Protein AF-A0A6N8H8Z8-F1 (afdb_monomer)

Secondary structure (DSSP, 8-state):
--EEEEEEEEETTEEEEEEEE--SS-----STTSSHHHHHHHHHHHHH----GGGB-TT--TTPPEEEEEEEPPPTTS-GGGS-TTS-EEEEEEEEE-TTS-EEEEEEEEEEEES-SSS--TTTS-HHHHHHHHHHTT---PPSBTTB-HHHHHHHHHHHTGGG-EEEEEEEHHHHHHHHTTSTT--PPP--PPPTTS---TTSHHHHHHHHHHHHHHHHHTHHHHHHHHHHHHHHHHHHHHHHHHHHTTT-TTEEEEEEEEEE-TTS-EEEEEEEEETT-SS-EEGGGS-HHHHHHHHHHHHHHHHHHHHTTS-----

Organism: NCBI:txid1038845

Sequence (319 aa):
MQIYDITIKNFRGIKSLTNLKVGDINSFVGKNDSGKSSILKALDAFFNEKFNPNDIFQGKHESEKTEINIRFTPNPNTHPLALDNDQKVSLTKIFHYSTSARLLKEFYYTCYDINDETVNNCWGNKESEINSFMSILGLEFSKSGRGVTNLSKIEQIDNNTKNLGRALKTYPAEEYIKNIKKLDYFELPEFSLFDAEQDLNIGSTNFQNQFKPIANKSLDDNKRLTTKLERRVQSDLEKEFTIITQLMQKNVPDLELIKPSVNCNWNNLVKFDLSLKFNSDSYEIPISNKGTGFKRLLMVAYFEYLAQKKNKTIPNFWN

InterPro domains:
  IPR027417 P-loop containing nucleoside triphosphate hydrolase [G3DSA:3.40.50.300] (1-315)
  IPR027417 P-loop containing nucleoside triphosphate hydrolase [SSF52540] (1-307)
  IPR041685 Endonuclease GajA/Old nuclease/RecF-like, AAA domain [PF13175] (1-312)
  IPR051396 Bacterial Antiviral Defense Nuclease [PTHR43581] (1-301)

Nearest PDB structures (foldseek):
  5h66-assembly1_A  TM=4.054E-01  e=3.005E-04  Bacillus subtilis subsp. subtilis str. 168
  7qcd-assembly1_A  TM=3.473E-01  e=3.990E-02  Saccharomyces cerevisiae S288C
  6od1-assembly1_B  TM=5.717E-01  e=5.928E+00  Escherichia coli K-12

Foldseek 3Di:
DAWQFKWWDQFQLDNTDPGHGDDPDDDDDDDPPPCPVSVLVLVCCVQVVDDDPNGGRPPDDPPDWTKMKIWADDDPPDDQLCAAPVRTWIKMWTWDADPVRDIDIFIKTKHFWQLDPQDTPLLQDDQVSLVVLCVVLVHDDDRPDPPDDSVNSVVVSCVSRVVRGTDIDMDGCPSNLVRSVVPVPDDDDHDDDDDPPPPPPCPDPVNVVVCLVVVVVVCVVVVVVVVVVQVVVQVVVQVLQVQLQVLLCVVVVQWDGKHKDWDDPVSPDIDIWIWTDGPVDPDIHTPVPDDPVSVVSSVVSVVVSVVVVVVVPDPDDDD

pLDDT: mean 78.09, std 17.7, range [35.91, 98.38]

Solvent-accessible surface area (backbone atoms only — not comparable to full-atom values): 18634 Å² total; per-residue (Å²): 87,53,65,44,27,39,29,40,28,22,38,34,85,35,64,71,44,76,66,46,72,49,67,100,75,79,85,86,82,78,65,87,90,72,36,64,69,46,55,58,47,50,51,40,26,68,70,70,64,57,75,58,82,78,45,46,23,83,88,54,55,90,92,57,66,27,36,42,35,42,29,26,52,60,61,93,85,59,57,63,61,62,11,26,89,85,63,25,39,34,40,35,39,36,47,48,66,46,98,83,73,43,84,44,78,47,54,30,31,35,19,33,25,49,53,49,93,83,52,52,60,71,45,48,48,56,72,72,56,53,51,50,39,34,55,75,72,70,48,90,80,76,78,73,48,102,90,46,45,70,66,63,50,51,53,50,51,53,68,76,39,59,91,58,41,69,38,84,44,76,44,63,26,74,48,23,56,59,53,53,41,70,45,95,75,54,48,83,67,88,77,84,88,80,61,90,83,50,69,82,49,70,86,34,71,71,56,41,58,74,52,43,63,60,56,50,49,56,48,58,78,37,44,73,58,53,53,53,50,52,55,48,54,42,54,54,48,43,58,54,31,51,56,35,34,61,54,37,28,79,83,39,73,60,53,67,44,50,46,68,44,70,48,75,43,87,90,75,59,80,45,70,50,52,32,38,32,36,77,92,52,99,59,73,44,53,52,87,81,50,59,70,69,61,59,49,49,52,49,51,24,47,50,52,50,52,53,54,56,54,59,74,70,56,76,94,77,84,134

Structure (mmCIF, N/CA/C/O backbone):
data_AF-A0A6N8H8Z8-F1
#
_entry.id   AF-A0A6N8H8Z8-F1
#
loop_
_atom_site.group_PDB
_atom_site.id
_atom_site.type_symbol
_atom_site.label_atom_id
_atom_site.label_alt_id
_atom_site.label_comp_id
_atom_site.label_asym_id
_atom_site.label_entity_id
_atom_site.label_seq_id
_atom_site.pdbx_PDB_ins_code
_atom_site.Cartn_x
_atom_site.Cartn_y
_atom_site.Cartn_z
_atom_site.occupancy
_atom_site.B_iso_or_equiv
_atom_site.auth_seq_id
_atom_site.auth_comp_id
_atom_site.auth_asym_id
_atom_site.auth_atom_id
_atom_site.pdbx_PDB_model_num
ATOM 1 N N . MET A 1 1 ? -4.406 -10.964 -0.781 1.00 78.81 1 MET A N 1
ATOM 2 C CA . MET A 1 1 ? -5.797 -10.587 -0.406 1.00 78.81 1 MET A CA 1
ATOM 3 C C . MET A 1 1 ? -6.552 -10.030 -1.607 1.00 78.81 1 MET A C 1
ATOM 5 O O . MET A 1 1 ? -5.911 -9.507 -2.509 1.00 78.81 1 MET A O 1
ATOM 9 N N . GLN A 1 2 ? -7.887 -10.113 -1.610 1.00 87.94 2 GLN A N 1
ATOM 10 C CA . GLN A 1 2 ? -8.741 -9.505 -2.642 1.00 87.94 2 GLN A CA 1
ATOM 11 C C . GLN A 1 2 ? -9.120 -8.067 -2.265 1.00 87.94 2 GLN A C 1
ATOM 13 O O . GLN A 1 2 ? -9.416 -7.788 -1.098 1.00 87.94 2 GLN A O 1
ATOM 18 N N . ILE A 1 3 ? -9.123 -7.163 -3.247 1.00 92.69 3 ILE A N 1
ATOM 19 C CA . ILE A 1 3 ? -9.655 -5.806 -3.077 1.00 92.69 3 ILE A CA 1
ATOM 20 C C . ILE A 1 3 ? -11.179 -5.906 -2.959 1.00 92.69 3 ILE A C 1
ATOM 22 O O . ILE A 1 3 ? -11.818 -6.603 -3.738 1.00 92.69 3 ILE A O 1
ATOM 26 N N . TYR A 1 4 ? -11.749 -5.216 -1.979 1.00 94.56 4 TYR A N 1
ATOM 27 C CA . TYR A 1 4 ? -13.185 -5.141 -1.737 1.00 94.56 4 TYR A CA 1
ATOM 28 C C . TYR A 1 4 ? -13.789 -3.881 -2.366 1.00 94.56 4 TYR A C 1
ATOM 30 O O . TYR A 1 4 ? -14.769 -3.956 -3.109 1.00 94.56 4 TYR A O 1
ATOM 38 N N . ASP A 1 5 ? -13.197 -2.717 -2.091 1.00 97.06 5 ASP A N 1
ATOM 39 C CA . ASP A 1 5 ? -13.531 -1.468 -2.770 1.00 97.06 5 ASP A CA 1
ATOM 40 C C . ASP A 1 5 ? -12.390 -0.450 -2.753 1.00 97.06 5 ASP A C 1
ATOM 42 O O . ASP A 1 5 ? -11.392 -0.594 -2.042 1.00 97.06 5 ASP A O 1
ATOM 46 N N . ILE A 1 6 ? -12.548 0.558 -3.610 1.00 97.56 6 ILE A N 1
ATOM 47 C CA . ILE A 1 6 ? -11.580 1.621 -3.853 1.00 97.56 6 ILE A CA 1
ATOM 48 C C . ILE A 1 6 ? -12.266 2.973 -3.633 1.00 97.56 6 ILE A C 1
ATOM 50 O O . ILE A 1 6 ? -13.337 3.239 -4.182 1.00 97.56 6 ILE A O 1
ATOM 54 N N . THR A 1 7 ? -11.613 3.850 -2.877 1.00 98.25 7 THR A N 1
ATOM 55 C CA . THR A 1 7 ? -12.004 5.249 -2.686 1.00 98.25 7 THR A CA 1
ATOM 56 C C . THR A 1 7 ? -10.852 6.156 -3.110 1.00 98.25 7 THR A C 1
ATOM 58 O O . THR A 1 7 ? -9.711 5.966 -2.697 1.00 98.25 7 THR A O 1
ATOM 61 N N . ILE A 1 8 ? -11.139 7.152 -3.947 1.00 97.88 8 ILE A N 1
ATOM 62 C CA . ILE A 1 8 ? -10.152 8.084 -4.503 1.00 97.88 8 ILE A CA 1
ATOM 63 C C . ILE A 1 8 ? -10.647 9.508 -4.275 1.00 97.88 8 ILE A C 1
ATOM 65 O O . ILE A 1 8 ? -11.783 9.834 -4.619 1.00 97.88 8 ILE A O 1
ATOM 69 N N . LYS A 1 9 ? -9.782 10.376 -3.754 1.00 97.12 9 LYS A N 1
ATOM 70 C CA . LYS A 1 9 ? -10.034 11.813 -3.643 1.00 97.12 9 LYS A CA 1
ATOM 71 C C . LYS A 1 9 ? -8.906 12.606 -4.284 1.00 97.12 9 LYS A C 1
ATOM 73 O O . LYS A 1 9 ? -7.731 12.324 -4.055 1.00 97.12 9 LYS A O 1
ATOM 78 N N . ASN A 1 10 ? -9.288 13.630 -5.039 1.00 95.88 10 ASN A N 1
ATOM 79 C CA . ASN A 1 10 ? -8.399 14.619 -5.643 1.00 95.88 10 ASN A CA 1
ATOM 80 C C . ASN A 1 10 ? -7.266 14.040 -6.514 1.00 95.88 10 ASN A C 1
ATOM 82 O O . ASN A 1 10 ? -6.148 14.551 -6.489 1.00 95.88 10 ASN A O 1
ATOM 86 N N . PHE A 1 11 ? -7.552 13.016 -7.323 1.00 94.62 11 PHE A N 1
ATOM 87 C CA . PHE A 1 11 ? -6.572 12.365 -8.200 1.00 94.62 11 PHE A CA 1
ATOM 88 C C . PHE A 1 11 ? -6.922 12.553 -9.682 1.00 94.62 11 PHE A C 1
ATOM 90 O O . PHE A 1 11 ? -7.942 12.047 -10.159 1.00 94.62 11 PHE A O 1
ATOM 97 N N . ARG A 1 12 ? -6.055 13.223 -10.450 1.00 90.75 12 ARG A N 1
ATOM 98 C CA . ARG A 1 12 ? -6.275 13.577 -11.867 1.00 90.75 12 ARG A CA 1
ATOM 99 C C . ARG A 1 12 ? -7.671 14.172 -12.051 1.00 90.75 12 ARG A C 1
ATOM 101 O O . ARG A 1 12 ? -8.023 15.072 -11.316 1.00 90.75 12 ARG A O 1
ATOM 108 N N . GLY A 1 13 ? -8.489 13.675 -12.980 1.00 87.75 13 GLY A N 1
ATOM 109 C CA . GLY A 1 13 ? -9.874 14.128 -13.173 1.00 87.75 13 GLY A CA 1
ATOM 110 C C . GLY A 1 13 ? -10.883 13.675 -12.103 1.00 87.75 13 GLY A C 1
ATOM 111 O O . GLY A 1 13 ? -12.061 13.997 -12.222 1.00 87.75 13 GLY A O 1
ATOM 112 N N . ILE A 1 14 ? -10.472 12.914 -11.083 1.00 90.50 14 ILE A N 1
ATOM 113 C CA . ILE A 1 14 ? -11.357 12.399 -10.029 1.00 90.50 14 ILE A CA 1
ATOM 114 C C . ILE A 1 14 ? -11.298 13.335 -8.819 1.00 90.50 14 ILE A C 1
ATOM 116 O O . ILE A 1 14 ? -10.351 13.288 -8.034 1.00 90.50 14 ILE A O 1
ATOM 120 N N . LYS A 1 15 ? -12.349 14.142 -8.621 1.00 91.81 15 LYS A N 1
ATOM 121 C CA . LYS A 1 15 ? -12.532 14.899 -7.370 1.00 91.81 15 LYS A CA 1
ATOM 122 C C . LYS A 1 15 ? -12.839 13.961 -6.201 1.00 91.81 15 LYS A C 1
ATOM 124 O O . LYS A 1 15 ? -12.172 14.008 -5.174 1.00 91.81 15 LYS A O 1
ATOM 129 N N . SER A 1 16 ? -13.842 13.104 -6.368 1.00 94.44 16 SER A N 1
ATOM 130 C CA . SER A 1 16 ? -14.248 12.116 -5.371 1.00 94.44 16 SER A CA 1
ATOM 131 C C . SER A 1 16 ? -14.857 10.902 -6.063 1.00 94.44 16 SER A C 1
ATOM 133 O O . SER A 1 16 ? -15.726 11.041 -6.923 1.00 94.44 16 SER A O 1
ATOM 135 N N . LEU A 1 17 ? -14.390 9.723 -5.677 1.00 95.19 17 LEU A N 1
ATOM 136 C CA . LEU A 1 17 ? -14.941 8.420 -6.009 1.00 95.19 17 LEU A CA 1
ATOM 137 C C . LEU A 1 17 ? -14.987 7.633 -4.705 1.00 95.19 17 LEU A C 1
ATOM 139 O O . LEU A 1 17 ? -13.951 7.454 -4.070 1.00 95.19 17 LEU A O 1
ATOM 143 N N . THR A 1 18 ? -16.161 7.167 -4.303 1.00 95.88 18 THR A N 1
ATOM 144 C CA . THR A 1 18 ? -16.357 6.508 -3.010 1.00 95.88 18 THR A CA 1
ATOM 145 C C . THR A 1 18 ? -16.814 5.069 -3.198 1.00 95.88 18 THR A C 1
ATOM 147 O O . THR A 1 18 ? -17.749 4.800 -3.949 1.00 95.88 18 THR A O 1
ATOM 150 N N . ASN A 1 19 ? -16.165 4.149 -2.483 1.00 94.75 19 ASN A N 1
ATOM 151 C CA . ASN A 1 19 ? -16.549 2.741 -2.357 1.00 94.75 19 ASN A CA 1
ATOM 152 C C . ASN A 1 19 ? -16.829 2.038 -3.698 1.00 94.75 19 ASN A C 1
ATOM 154 O O . ASN A 1 19 ? -17.782 1.260 -3.808 1.00 94.75 19 ASN A O 1
ATOM 158 N N . LEU A 1 20 ? -15.998 2.288 -4.716 1.00 96.06 20 LEU A N 1
ATOM 159 C CA . LEU A 1 20 ? -16.074 1.579 -5.990 1.00 96.06 20 LEU A CA 1
ATOM 160 C C . LEU A 1 20 ? -15.789 0.095 -5.746 1.00 96.06 20 LEU A C 1
ATOM 162 O O . LEU A 1 20 ? -14.642 -0.289 -5.515 1.00 96.06 20 LEU A O 1
ATOM 166 N N . LYS A 1 21 ? -16.840 -0.725 -5.792 1.00 94.31 21 LYS A N 1
ATOM 167 C CA . LYS A 1 21 ? -16.741 -2.178 -5.648 1.00 94.31 21 LYS A CA 1
ATOM 168 C C . LYS A 1 21 ? -15.977 -2.774 -6.816 1.00 94.31 21 LYS A C 1
ATOM 170 O O . LYS A 1 21 ? -16.181 -2.376 -7.962 1.00 94.31 21 LYS A O 1
ATOM 175 N N . VAL A 1 22 ? -15.144 -3.759 -6.508 1.00 87.75 22 VAL A N 1
ATOM 176 C CA . VAL A 1 22 ? -14.421 -4.543 -7.505 1.00 87.75 22 VAL A CA 1
ATOM 177 C C . VAL A 1 22 ? -14.596 -6.032 -7.223 1.00 87.75 22 VAL A C 1
ATOM 179 O O . VAL A 1 22 ? -14.657 -6.446 -6.069 1.00 87.75 22 VAL A O 1
ATOM 182 N N . GLY A 1 23 ? -14.735 -6.821 -8.285 1.00 83.44 23 GLY A N 1
ATOM 183 C CA . GLY A 1 23 ? -14.754 -8.284 -8.238 1.00 83.44 23 GLY A CA 1
ATOM 184 C C . GLY A 1 23 ? -13.456 -8.887 -8.773 1.00 83.44 23 GLY A C 1
ATOM 185 O O . GLY A 1 23 ? -12.465 -8.180 -8.958 1.00 83.44 23 GLY A O 1
ATOM 186 N N . ASP A 1 24 ? -13.478 -10.183 -9.082 1.00 79.75 24 ASP A N 1
ATOM 187 C CA . ASP A 1 24 ? -12.322 -10.885 -9.661 1.00 79.75 24 ASP A CA 1
ATOM 188 C C . ASP A 1 24 ? -11.979 -10.382 -11.074 1.00 79.75 24 ASP A C 1
ATOM 190 O O . ASP A 1 24 ? -10.814 -10.323 -11.463 1.00 79.75 24 ASP A O 1
ATOM 194 N N . ILE A 1 25 ? -13.000 -9.978 -11.837 1.00 83.56 25 ILE A N 1
ATOM 195 C CA . ILE A 1 25 ? -12.869 -9.395 -13.174 1.00 83.56 25 ILE A CA 1
ATOM 196 C C . ILE A 1 25 ? -13.699 -8.116 -13.218 1.00 83.56 25 ILE A C 1
ATOM 198 O O . ILE A 1 25 ? -14.895 -8.129 -12.930 1.00 83.56 25 ILE A O 1
ATOM 202 N N . ASN A 1 26 ? -13.067 -7.008 -13.603 1.00 81.69 26 ASN A N 1
ATOM 203 C CA . ASN A 1 26 ? -13.702 -5.695 -13.672 1.00 81.69 26 ASN A CA 1
ATOM 204 C C . ASN A 1 26 ? -13.516 -5.106 -15.067 1.00 81.69 26 ASN A C 1
ATOM 206 O O . ASN A 1 26 ? -12.399 -5.075 -15.581 1.00 81.69 26 ASN A O 1
ATOM 210 N N . SER A 1 27 ? -14.598 -4.602 -15.659 1.00 83.25 27 SER A N 1
ATOM 211 C CA . SER A 1 27 ? -14.549 -3.841 -16.908 1.00 83.25 27 SER A CA 1
ATOM 212 C C . SER A 1 27 ? -15.059 -2.429 -16.659 1.00 83.25 27 SER A C 1
ATOM 214 O O . SER A 1 27 ? -16.209 -2.232 -16.267 1.00 83.25 27 SER A O 1
ATOM 216 N N . PHE A 1 28 ? -14.194 -1.437 -16.865 1.00 81.81 28 PHE A N 1
ATOM 217 C CA . PHE A 1 28 ? -14.540 -0.027 -16.723 1.00 81.81 28 PHE A CA 1
ATOM 218 C C . PHE A 1 28 ? -14.887 0.545 -18.099 1.00 81.81 28 PHE A C 1
ATOM 220 O O . PHE A 1 28 ? -14.004 0.740 -18.933 1.00 81.81 28 PHE A O 1
ATOM 227 N N . VAL A 1 29 ? -16.168 0.837 -18.336 1.00 81.75 29 VAL A N 1
ATOM 228 C CA . VAL A 1 29 ? -16.680 1.355 -19.618 1.00 81.75 29 VAL A CA 1
ATOM 229 C C . VAL A 1 29 ? -17.270 2.751 -19.424 1.00 81.75 29 VAL A C 1
ATOM 231 O O . VAL A 1 29 ? -17.872 3.051 -18.398 1.00 81.75 29 VAL A O 1
ATOM 234 N N . GLY A 1 30 ? -17.080 3.636 -20.403 1.00 80.06 30 GLY A N 1
ATOM 235 C CA . GLY A 1 30 ? -17.555 5.019 -20.343 1.00 80.06 30 GLY A CA 1
ATOM 236 C C . GLY A 1 30 ? -16.907 5.904 -21.403 1.00 80.06 30 GLY A C 1
ATOM 237 O O . GLY A 1 30 ? -15.941 5.497 -22.052 1.00 80.06 30 GLY A O 1
ATOM 238 N N . LYS A 1 31 ? -17.414 7.131 -21.564 1.00 74.56 31 LYS A N 1
ATOM 239 C CA . LYS A 1 31 ? -16.899 8.120 -22.532 1.00 74.56 31 LYS A CA 1
ATOM 240 C C . LYS A 1 31 ? -15.427 8.467 -22.282 1.00 74.56 31 LYS A C 1
ATOM 242 O O . LYS A 1 31 ? -14.927 8.280 -21.173 1.00 74.56 31 LYS A O 1
ATOM 247 N N . ASN A 1 32 ? -14.722 8.967 -23.295 1.00 70.56 32 ASN A N 1
ATOM 248 C CA . ASN A 1 32 ? -13.364 9.492 -23.108 1.00 70.56 32 ASN A CA 1
ATOM 249 C C . ASN A 1 32 ? -13.341 10.567 -22.010 1.00 70.56 32 ASN A C 1
ATOM 251 O O . ASN A 1 32 ? -14.357 11.211 -21.750 1.00 70.56 32 ASN A O 1
ATOM 255 N N . ASP A 1 33 ? -12.214 10.652 -21.302 1.00 64.06 33 ASP A N 1
ATOM 256 C CA . ASP A 1 33 ? -11.984 11.573 -20.177 1.00 64.06 33 ASP A CA 1
ATOM 257 C C . ASP A 1 33 ? -12.906 11.414 -18.959 1.00 64.06 33 ASP A C 1
ATOM 259 O O . ASP A 1 33 ? -12.797 12.156 -17.988 1.00 64.06 33 ASP A O 1
ATOM 263 N N . SER A 1 34 ? -13.733 10.366 -18.913 1.00 71.88 34 SER A N 1
ATOM 264 C CA . SER A 1 34 ? -14.596 10.068 -17.761 1.00 71.88 34 SER A CA 1
ATOM 265 C C . SER A 1 34 ? -13.853 9.520 -16.528 1.00 71.88 34 SER A C 1
ATOM 267 O O . SER A 1 34 ? -14.487 8.995 -15.618 1.00 71.88 34 SER A O 1
ATOM 269 N N . GLY A 1 35 ? -12.515 9.550 -16.510 1.00 72.94 35 GLY A N 1
ATOM 270 C CA . GLY A 1 35 ? -11.699 9.115 -15.368 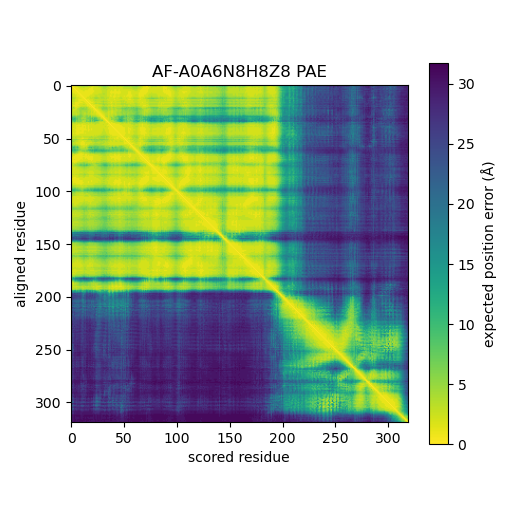1.00 72.94 35 GLY A CA 1
ATOM 271 C C . GLY A 1 35 ? -11.356 7.619 -15.293 1.00 72.94 35 GLY A C 1
ATOM 272 O O . GLY A 1 35 ? -10.699 7.212 -14.341 1.00 72.94 35 GLY A O 1
ATOM 273 N N . LYS A 1 36 ? -11.715 6.796 -16.290 1.00 84.38 36 LYS A N 1
ATOM 274 C CA . LYS A 1 36 ? -11.435 5.337 -16.295 1.00 84.38 36 LYS A CA 1
ATOM 275 C C . LYS A 1 36 ? -9.951 5.018 -16.090 1.00 84.38 36 LYS A C 1
ATOM 277 O O . LYS A 1 36 ? -9.584 4.297 -15.169 1.00 84.38 36 LYS A O 1
ATOM 282 N N . SER A 1 37 ? -9.086 5.622 -16.905 1.00 83.94 37 SER A N 1
ATOM 283 C CA . SER A 1 37 ? -7.633 5.451 -16.795 1.00 83.94 37 SER A CA 1
ATOM 284 C C . SER A 1 37 ? -7.083 6.045 -15.496 1.00 83.94 37 SER A C 1
ATOM 286 O O . SER A 1 37 ? -6.080 5.562 -14.979 1.00 83.94 37 SER A O 1
ATOM 288 N N . SER A 1 38 ? -7.746 7.061 -14.934 1.00 90.06 38 SER A N 1
ATOM 289 C CA . SER A 1 38 ? -7.368 7.655 -13.647 1.00 90.06 38 SER A CA 1
ATOM 290 C C . SER A 1 38 ? -7.545 6.673 -12.490 1.00 90.06 38 SER A C 1
ATOM 292 O O . SER A 1 38 ? -6.702 6.666 -11.603 1.00 90.06 38 SER A O 1
ATOM 294 N N . ILE A 1 39 ? -8.562 5.800 -12.523 1.00 92.62 39 ILE A N 1
ATOM 295 C CA . ILE A 1 39 ? -8.731 4.727 -11.526 1.00 92.62 39 ILE A CA 1
ATOM 296 C C . ILE A 1 39 ? -7.525 3.778 -11.567 1.00 92.62 39 ILE A C 1
ATOM 298 O O . ILE A 1 39 ? -6.901 3.522 -10.540 1.00 92.62 39 ILE A O 1
ATOM 302 N N . LEU A 1 40 ? -7.141 3.309 -12.759 1.00 90.31 40 LEU A N 1
ATOM 303 C CA . LEU A 1 40 ? -5.997 2.401 -12.925 1.00 90.31 40 LEU A CA 1
ATOM 304 C C . LEU A 1 40 ? -4.670 3.049 -12.500 1.00 90.31 40 LEU A C 1
ATOM 306 O O . LEU A 1 40 ? -3.823 2.399 -11.893 1.00 90.31 40 LEU A O 1
ATOM 310 N N . LYS A 1 41 ? -4.491 4.342 -12.786 1.00 91.19 41 LYS A N 1
ATOM 311 C CA . LYS A 1 41 ? -3.292 5.099 -12.394 1.00 91.19 41 LYS A CA 1
ATOM 312 C C . LYS A 1 41 ? -3.262 5.399 -10.893 1.00 91.19 41 LYS A C 1
ATOM 314 O O . LYS A 1 41 ? -2.180 5.426 -10.321 1.00 91.19 41 LYS A O 1
ATOM 319 N N . ALA A 1 42 ? -4.414 5.557 -10.242 1.00 95.44 42 ALA A N 1
ATOM 320 C CA . ALA A 1 42 ? -4.488 5.651 -8.786 1.00 95.44 42 ALA A CA 1
ATOM 321 C C . ALA A 1 42 ? -4.065 4.333 -8.119 1.00 95.44 42 ALA A C 1
ATOM 323 O O . ALA A 1 42 ? -3.314 4.348 -7.149 1.00 95.44 42 ALA A O 1
ATOM 324 N N . LEU A 1 43 ? -4.470 3.186 -8.673 1.00 94.12 43 LEU A N 1
ATOM 325 C CA . LEU A 1 43 ? -3.985 1.884 -8.202 1.00 94.12 43 LEU A CA 1
ATOM 326 C C . LEU A 1 43 ? -2.465 1.744 -8.391 1.00 94.12 43 LEU A C 1
ATOM 328 O O . LEU A 1 43 ? -1.778 1.327 -7.461 1.00 94.12 43 LEU A O 1
ATOM 332 N N . ASP A 1 44 ? -1.920 2.173 -9.535 1.00 93.00 44 ASP A N 1
ATOM 333 C CA . ASP A 1 44 ? -0.465 2.188 -9.776 1.00 93.00 44 ASP A CA 1
ATOM 334 C C . ASP A 1 44 ? 0.277 3.084 -8.769 1.00 93.00 44 ASP A C 1
ATOM 336 O O . ASP A 1 44 ? 1.306 2.693 -8.217 1.00 93.00 44 ASP A O 1
ATOM 340 N N . ALA A 1 45 ? -0.279 4.257 -8.451 1.00 95.19 45 ALA A N 1
ATOM 341 C CA . ALA A 1 45 ? 0.257 5.136 -7.416 1.00 95.19 45 ALA A CA 1
ATOM 342 C C . ALA A 1 45 ? 0.213 4.487 -6.025 1.00 95.19 45 ALA A C 1
ATOM 344 O O . ALA A 1 45 ? 1.175 4.592 -5.263 1.00 95.19 45 ALA A O 1
ATOM 345 N N . PHE A 1 46 ? -0.871 3.785 -5.688 1.00 96.50 46 PHE A N 1
ATOM 346 C CA . PHE A 1 46 ? -1.014 3.123 -4.395 1.00 96.50 46 PHE A CA 1
ATOM 347 C C . PHE A 1 46 ? -0.025 1.960 -4.227 1.00 96.50 46 PHE A C 1
ATOM 349 O O . PHE A 1 46 ? 0.712 1.919 -3.239 1.00 96.50 46 PHE A O 1
ATOM 356 N N . PHE A 1 47 ? 0.020 1.025 -5.180 1.00 93.44 47 PHE A N 1
ATOM 357 C CA . PHE A 1 47 ? 0.812 -0.203 -5.057 1.00 93.44 47 PHE A CA 1
ATOM 358 C C . PHE A 1 47 ? 2.288 -0.013 -5.422 1.00 93.44 47 PHE A C 1
ATOM 360 O O . PHE A 1 47 ? 3.154 -0.481 -4.688 1.00 93.44 47 PHE A O 1
ATOM 367 N N . ASN A 1 48 ? 2.579 0.716 -6.504 1.00 90.94 48 ASN A N 1
ATOM 368 C CA . ASN A 1 48 ? 3.933 0.860 -7.054 1.00 90.94 48 ASN A CA 1
ATOM 369 C C . ASN A 1 48 ? 4.588 2.207 -6.725 1.00 90.94 48 ASN A C 1
ATOM 371 O O . ASN A 1 48 ? 5.702 2.484 -7.166 1.00 90.94 48 ASN A O 1
ATOM 375 N N . GLU A 1 49 ? 3.891 3.069 -5.981 1.00 91.19 49 GLU A N 1
ATOM 376 C CA . GLU A 1 49 ? 4.353 4.402 -5.583 1.00 91.19 49 GLU A CA 1
ATOM 377 C C . GLU A 1 49 ? 4.745 5.332 -6.741 1.00 91.19 49 GLU A C 1
ATOM 379 O O . GLU A 1 49 ? 5.535 6.269 -6.563 1.00 91.19 49 GLU A O 1
ATOM 384 N N . LYS A 1 50 ? 4.176 5.082 -7.924 1.00 89.75 50 LYS A N 1
ATOM 385 C CA . LYS A 1 50 ? 4.330 5.911 -9.119 1.00 89.75 50 LYS A CA 1
ATOM 386 C C . LYS A 1 50 ? 3.336 7.065 -9.065 1.00 89.75 50 LYS A C 1
ATOM 388 O O . LYS A 1 50 ? 2.180 6.910 -9.441 1.00 89.75 50 LYS A O 1
ATOM 393 N N . PHE A 1 51 ? 3.796 8.211 -8.577 1.00 92.44 51 PHE A N 1
ATOM 394 C CA . PHE A 1 51 ? 2.988 9.419 -8.441 1.00 92.44 51 PHE A CA 1
ATOM 395 C C . PHE A 1 51 ? 3.772 10.645 -8.910 1.00 92.44 51 PHE A C 1
ATOM 397 O O . PHE A 1 51 ? 4.917 10.851 -8.503 1.00 92.44 51 PHE A O 1
ATOM 404 N N . ASN A 1 52 ? 3.133 11.468 -9.735 1.00 89.25 52 ASN A N 1
ATOM 405 C CA . ASN A 1 52 ? 3.695 12.663 -10.352 1.00 89.25 52 ASN A CA 1
ATOM 406 C C . ASN A 1 52 ? 2.858 13.908 -10.006 1.00 89.25 52 ASN A C 1
ATOM 408 O O . ASN A 1 52 ? 1.681 13.785 -9.674 1.00 89.25 52 ASN A O 1
ATOM 412 N N . PRO A 1 53 ? 3.391 15.134 -10.175 1.00 85.00 53 PRO A N 1
ATOM 413 C CA . PRO A 1 53 ? 2.635 16.357 -9.883 1.00 85.00 53 PRO A CA 1
ATOM 414 C C . PRO A 1 53 ? 1.334 16.472 -10.689 1.00 85.00 53 PRO A C 1
ATOM 416 O O . PRO A 1 53 ? 0.324 16.953 -10.184 1.00 85.00 53 PRO A O 1
ATOM 419 N N . ASN A 1 54 ? 1.336 15.954 -11.920 1.00 86.25 54 ASN A N 1
ATOM 420 C CA . ASN A 1 54 ? 0.171 15.935 -12.808 1.00 86.25 54 ASN A CA 1
ATOM 421 C C . ASN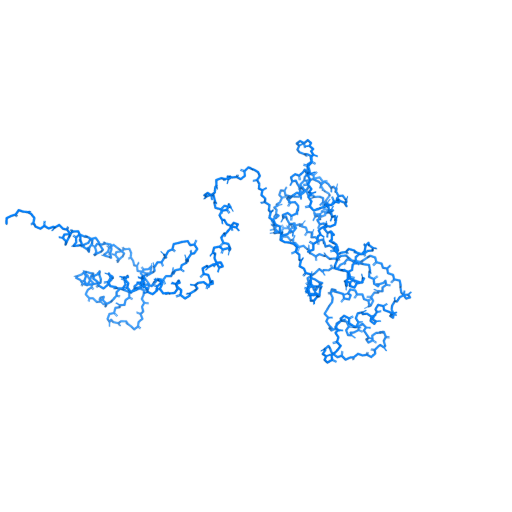 A 1 54 ? -0.933 14.962 -12.355 1.00 86.25 54 ASN A C 1
ATOM 423 O O . ASN A 1 54 ? -2.020 14.965 -12.930 1.00 86.25 54 ASN A O 1
ATOM 427 N N . ASP A 1 55 ? -0.667 14.124 -11.349 1.00 90.44 55 ASP A N 1
ATOM 428 C CA . ASP A 1 55 ? -1.661 13.222 -10.765 1.00 90.44 55 ASP A CA 1
ATOM 429 C C . ASP A 1 55 ? -2.554 13.917 -9.731 1.00 90.44 55 ASP A C 1
ATOM 431 O O . ASP A 1 55 ? -3.548 13.343 -9.295 1.00 90.44 55 ASP A O 1
ATOM 435 N N . ILE A 1 56 ? -2.248 15.162 -9.365 1.00 89.75 56 ILE A N 1
ATOM 436 C CA . ILE A 1 56 ? -3.057 15.964 -8.449 1.00 89.75 56 ILE A CA 1
ATOM 437 C C . ILE A 1 56 ? -4.252 16.561 -9.200 1.00 89.75 56 ILE A C 1
ATOM 439 O O . ILE A 1 56 ? -4.100 17.164 -10.265 1.00 89.75 56 ILE A O 1
ATOM 443 N N . PHE A 1 57 ? -5.453 16.433 -8.629 1.00 90.50 57 PHE A N 1
ATOM 444 C CA . PHE A 1 57 ? -6.630 17.131 -9.143 1.00 90.50 57 PHE A CA 1
ATOM 445 C C . PHE A 1 57 ? -6.466 18.642 -8.979 1.00 90.50 57 PHE A C 1
ATOM 447 O O . PHE A 1 57 ? -6.374 19.157 -7.867 1.00 90.50 57 PHE A O 1
ATOM 454 N N . GLN A 1 58 ? -6.473 19.353 -10.104 1.00 85.81 58 GLN A N 1
ATOM 455 C CA . GLN A 1 58 ? -6.235 20.799 -10.149 1.00 85.81 58 GLN A CA 1
ATOM 456 C C . GLN A 1 58 ? -7.336 21.616 -9.456 1.00 85.81 58 GLN A C 1
ATOM 458 O O . GLN A 1 58 ? -7.089 22.733 -9.022 1.00 85.81 58 GLN A O 1
ATOM 463 N N . GLY A 1 59 ? -8.550 21.067 -9.335 1.00 83.94 59 GLY A N 1
ATOM 464 C CA . GLY A 1 59 ? -9.682 21.737 -8.690 1.00 83.94 59 GLY A CA 1
ATOM 465 C C . GLY A 1 59 ? -9.773 21.536 -7.175 1.00 83.94 59 GLY A C 1
ATOM 466 O O . GLY A 1 59 ? -10.830 21.819 -6.611 1.00 83.94 59 GLY A O 1
ATOM 467 N N . LYS A 1 60 ? -8.737 20.986 -6.527 1.00 86.88 60 LYS A N 1
ATOM 468 C CA . LYS A 1 60 ? -8.717 20.781 -5.071 1.00 86.88 60 LYS A CA 1
ATOM 469 C C . LYS A 1 60 ? -8.444 22.093 -4.329 1.00 86.88 60 LYS A C 1
ATOM 471 O O . LYS A 1 60 ? -7.698 22.940 -4.819 1.00 86.88 60 LYS A O 1
ATOM 476 N N . HIS A 1 61 ? -8.974 22.236 -3.119 1.00 83.25 61 HIS A N 1
ATOM 477 C CA . HIS A 1 61 ? -8.590 23.343 -2.236 1.00 83.25 61 HIS A CA 1
ATOM 478 C C . HIS A 1 61 ? -7.163 23.144 -1.683 1.00 83.25 61 HIS A C 1
ATOM 480 O O . HIS A 1 61 ? -6.650 22.023 -1.636 1.00 83.25 61 HIS A O 1
ATOM 486 N N . GLU A 1 62 ? -6.493 24.220 -1.250 1.00 78.19 62 GLU A N 1
ATOM 487 C CA . GLU A 1 62 ? -5.107 24.142 -0.743 1.00 78.19 62 GLU A CA 1
ATOM 488 C C . GLU A 1 62 ? -4.957 23.181 0.445 1.00 78.19 62 GLU A C 1
ATOM 490 O O . GLU A 1 62 ? -3.967 22.455 0.526 1.00 78.19 62 GLU A O 1
ATOM 495 N N . SER A 1 63 ? -5.965 23.123 1.320 1.00 82.38 63 SER A N 1
ATOM 496 C CA . SER A 1 63 ? -6.004 22.228 2.481 1.00 82.38 63 SER A CA 1
ATOM 497 C C . SER A 1 63 ? -6.304 20.767 2.132 1.00 82.38 63 SER A C 1
ATOM 499 O O . SER A 1 63 ? -6.061 19.880 2.950 1.00 82.38 63 SER A O 1
ATOM 501 N N . GLU A 1 64 ? -6.832 20.490 0.939 1.00 86.62 64 GLU A N 1
ATOM 502 C CA . GLU A 1 64 ? -7.208 19.141 0.534 1.00 86.62 64 GLU A CA 1
ATOM 503 C C . GLU A 1 64 ? -5.995 18.363 0.018 1.00 86.62 64 GLU A C 1
ATOM 505 O O . GLU A 1 64 ? -5.190 18.856 -0.781 1.00 86.62 64 GLU A O 1
ATOM 510 N N . LYS A 1 65 ? -5.873 17.103 0.437 1.00 90.69 65 LYS A N 1
ATOM 511 C CA . LYS A 1 65 ? -4.817 16.196 -0.023 1.00 90.69 65 LYS A CA 1
ATOM 512 C C . LYS A 1 65 ? -5.340 15.241 -1.104 1.00 90.69 65 LYS A C 1
ATOM 514 O O . LYS A 1 65 ? -6.549 15.093 -1.294 1.00 90.69 65 LYS A O 1
ATOM 519 N N . THR A 1 66 ? -4.411 14.625 -1.839 1.00 96.12 66 THR A N 1
ATOM 520 C CA . THR A 1 66 ? -4.724 13.526 -2.767 1.00 96.12 66 THR A CA 1
ATOM 521 C C . THR A 1 66 ? -4.687 12.225 -1.983 1.00 96.12 66 THR A C 1
ATOM 523 O O . THR A 1 66 ? -3.646 11.884 -1.422 1.00 96.12 66 THR A O 1
ATOM 526 N N . GLU A 1 67 ? -5.807 11.514 -1.923 1.00 97.62 67 GLU A N 1
ATOM 527 C CA . GLU A 1 67 ? -5.977 10.342 -1.060 1.00 97.62 67 GLU A CA 1
ATOM 528 C C . GLU A 1 67 ? -6.469 9.156 -1.882 1.00 97.62 67 GLU A C 1
ATOM 530 O O . GLU A 1 67 ? -7.414 9.272 -2.665 1.00 97.62 67 GLU A O 1
ATOM 535 N N . ILE A 1 68 ? -5.842 8.001 -1.682 1.00 98.38 68 ILE A N 1
ATOM 536 C CA . ILE A 1 68 ? -6.288 6.733 -2.252 1.00 98.38 68 ILE A CA 1
ATOM 537 C C . ILE A 1 68 ? -6.431 5.751 -1.096 1.00 98.38 68 ILE A C 1
ATOM 539 O O . ILE A 1 68 ? -5.444 5.394 -0.450 1.00 98.38 68 ILE A O 1
ATOM 543 N N . ASN A 1 69 ? -7.665 5.335 -0.832 1.00 98.38 69 ASN A N 1
ATOM 544 C CA . ASN A 1 69 ? -7.999 4.309 0.141 1.00 98.38 69 ASN A CA 1
ATOM 545 C C . ASN A 1 69 ? -8.439 3.040 -0.590 1.00 98.38 69 ASN A C 1
ATOM 547 O O . ASN A 1 69 ? -9.244 3.089 -1.521 1.00 98.38 69 ASN A O 1
ATOM 551 N N . ILE A 1 70 ? -7.893 1.907 -0.166 1.00 97.88 70 ILE A N 1
ATOM 552 C CA . ILE A 1 70 ? -8.269 0.592 -0.665 1.00 97.88 70 ILE A CA 1
ATOM 553 C C . ILE A 1 70 ? -8.642 -0.265 0.533 1.00 97.88 70 ILE A C 1
ATOM 555 O O . ILE A 1 70 ? -7.861 -0.405 1.481 1.00 97.88 70 ILE A O 1
ATOM 559 N N . ARG A 1 71 ? -9.833 -0.859 0.466 1.00 96.81 71 ARG A N 1
ATOM 560 C CA . ARG A 1 71 ? -10.280 -1.847 1.441 1.00 96.81 71 ARG A CA 1
ATOM 561 C C . ARG A 1 71 ? -10.128 -3.242 0.879 1.00 96.81 71 ARG A C 1
ATOM 563 O O . ARG A 1 71 ? -10.441 -3.483 -0.284 1.00 96.81 71 ARG A O 1
ATOM 570 N N . PHE A 1 72 ? -9.678 -4.171 1.709 1.00 94.44 72 PHE A N 1
ATOM 571 C CA . PHE A 1 72 ? -9.434 -5.557 1.332 1.00 94.44 72 PHE A CA 1
ATOM 572 C C . PHE A 1 72 ? -10.278 -6.504 2.176 1.00 94.44 72 PHE A C 1
ATOM 574 O O . PHE A 1 72 ? -10.536 -6.252 3.357 1.00 94.44 72 PHE A O 1
ATOM 581 N N . THR A 1 73 ? -10.665 -7.628 1.579 1.00 92.56 73 THR A N 1
ATOM 582 C CA . THR A 1 73 ? -11.293 -8.730 2.311 1.00 92.56 73 THR A CA 1
ATOM 583 C C . THR A 1 73 ? -10.233 -9.424 3.177 1.00 92.56 73 THR A C 1
ATOM 585 O O . THR A 1 73 ? -9.245 -9.921 2.622 1.00 92.56 73 THR A O 1
ATOM 588 N N . PRO A 1 74 ? -10.388 -9.439 4.517 1.00 90.62 74 PRO A N 1
ATOM 589 C CA . PRO A 1 74 ? -9.434 -10.081 5.414 1.00 90.62 74 PRO A CA 1
ATOM 590 C C . PRO A 1 74 ? -9.556 -11.605 5.391 1.00 90.62 74 PRO A C 1
ATOM 592 O O . PRO A 1 74 ? -10.511 -12.169 4.856 1.00 90.62 74 PRO A O 1
ATOM 595 N N . ASN A 1 75 ? -8.590 -12.270 6.022 1.00 86.50 75 ASN A N 1
ATOM 596 C CA . ASN A 1 75 ? -8.735 -13.675 6.383 1.00 86.50 75 ASN A CA 1
ATOM 597 C C . ASN A 1 75 ? -9.800 -13.795 7.500 1.00 86.50 75 ASN A C 1
ATOM 599 O O . ASN A 1 75 ? -9.830 -12.929 8.377 1.00 86.50 75 ASN A O 1
ATOM 603 N N . PRO A 1 76 ? -10.637 -14.851 7.521 1.00 85.19 76 PRO A N 1
ATOM 604 C CA . PRO A 1 76 ? -11.604 -15.084 8.599 1.00 85.19 76 PRO A CA 1
ATOM 605 C C . PRO A 1 76 ? -11.034 -15.012 10.025 1.00 85.19 76 PRO A C 1
ATOM 607 O O . PRO A 1 76 ? -11.754 -14.648 10.946 1.00 85.19 76 PRO A O 1
ATOM 610 N N . ASN A 1 77 ? -9.747 -15.319 10.209 1.00 85.75 77 ASN A N 1
ATOM 611 C CA . ASN A 1 77 ? -9.085 -15.307 11.517 1.00 85.75 77 ASN A CA 1
ATOM 612 C C . ASN A 1 77 ? -8.451 -13.951 11.883 1.00 85.75 77 ASN A C 1
ATOM 614 O O . ASN A 1 77 ? -7.731 -13.855 12.877 1.00 85.75 77 ASN A O 1
ATOM 618 N N . THR A 1 78 ? -8.636 -12.901 11.077 1.00 90.44 78 THR A N 1
ATOM 619 C CA . THR A 1 78 ? -8.110 -11.571 11.409 1.00 90.44 78 THR A CA 1
ATOM 620 C C . THR A 1 78 ? -8.894 -10.964 12.573 1.00 90.44 78 THR A C 1
ATOM 622 O O . THR A 1 78 ? -10.119 -10.886 12.541 1.00 90.44 78 THR A O 1
ATOM 625 N N . HIS A 1 79 ? -8.178 -10.508 13.602 1.00 93.19 79 HIS A N 1
ATOM 626 C CA . HIS A 1 79 ? -8.788 -9.948 14.805 1.00 93.19 79 HIS A CA 1
ATOM 627 C C . HIS A 1 79 ? -9.591 -8.663 14.497 1.00 93.19 79 HIS A C 1
ATOM 629 O O . HIS A 1 79 ? -9.071 -7.800 13.784 1.00 93.19 79 HIS A O 1
ATOM 635 N N . PRO A 1 80 ? -10.790 -8.455 15.081 1.00 94.19 80 PRO A N 1
ATOM 636 C CA . PRO A 1 80 ? -11.646 -7.295 14.798 1.00 94.19 80 PRO A CA 1
ATOM 637 C C . PRO A 1 80 ? -10.977 -5.927 14.989 1.00 94.19 80 PRO A C 1
ATOM 639 O O . PRO A 1 80 ? -11.128 -5.058 14.141 1.00 94.19 80 PRO A O 1
ATOM 642 N N . LEU A 1 81 ? -10.166 -5.750 16.041 1.00 95.62 81 LEU A N 1
ATOM 643 C CA . LEU A 1 81 ? -9.393 -4.511 16.267 1.00 95.62 81 LEU A CA 1
ATOM 644 C C . LEU A 1 81 ? -8.371 -4.167 15.159 1.00 95.62 81 LEU A C 1
ATOM 646 O O . LEU A 1 81 ? -7.807 -3.075 15.163 1.00 95.62 81 LEU A O 1
ATOM 650 N N . ALA A 1 82 ? -8.101 -5.080 14.220 1.00 95.06 82 ALA A N 1
ATOM 651 C CA . ALA A 1 82 ? -7.266 -4.817 13.047 1.00 95.06 82 ALA A CA 1
ATOM 652 C C . ALA A 1 82 ? -8.070 -4.322 11.831 1.00 95.06 82 ALA A C 1
ATOM 654 O O . ALA A 1 82 ? -7.472 -4.028 10.794 1.00 95.06 82 ALA A O 1
ATOM 655 N N . LEU A 1 83 ? -9.401 -4.304 11.920 1.00 96.06 83 LEU A N 1
ATOM 656 C CA . LEU A 1 83 ? -10.327 -4.109 10.807 1.00 96.06 83 LEU A CA 1
ATOM 657 C C . LEU A 1 83 ? -11.177 -2.857 11.020 1.00 96.06 83 LEU A C 1
ATOM 659 O O . LEU A 1 83 ? -11.344 -2.397 12.145 1.00 96.06 83 LEU A O 1
ATOM 663 N N . ASP A 1 84 ? -11.723 -2.304 9.942 1.00 96.88 84 ASP A N 1
ATOM 664 C CA . ASP A 1 84 ? -12.723 -1.240 9.999 1.00 96.88 84 ASP A CA 1
ATOM 665 C C . ASP A 1 84 ? -14.091 -1.753 10.501 1.00 96.88 84 ASP A C 1
ATOM 667 O O . ASP A 1 84 ? -14.276 -2.935 10.802 1.00 96.88 84 ASP A O 1
ATOM 671 N N . ASN A 1 85 ? -15.072 -0.852 10.592 1.00 96.12 85 ASN A N 1
ATOM 672 C CA . ASN A 1 85 ? -16.414 -1.179 11.087 1.00 96.12 85 ASN A CA 1
ATOM 673 C C . ASN A 1 85 ? -17.173 -2.174 10.183 1.00 96.12 85 ASN A C 1
ATOM 675 O O . ASN A 1 85 ? -18.092 -2.844 10.646 1.00 96.12 85 ASN A O 1
ATOM 679 N N . ASP A 1 86 ? -16.766 -2.314 8.918 1.00 95.81 86 ASP A N 1
ATOM 680 C CA . ASP A 1 86 ? -17.321 -3.283 7.967 1.00 95.81 86 ASP A CA 1
ATOM 681 C C . ASP A 1 86 ? -16.499 -4.588 7.929 1.00 95.81 86 ASP A C 1
ATOM 683 O O . ASP A 1 86 ? -16.646 -5.405 7.011 1.00 95.81 86 ASP A O 1
ATOM 687 N N . GLN A 1 87 ? -15.616 -4.784 8.915 1.00 95.31 87 GLN A N 1
ATOM 688 C CA . GLN A 1 87 ? -14.692 -5.910 9.019 1.00 95.31 87 GLN A CA 1
ATOM 689 C C . GLN A 1 87 ? -13.783 -6.045 7.788 1.00 95.31 87 GLN A C 1
ATOM 691 O O . GLN A 1 87 ? -13.571 -7.140 7.261 1.00 95.31 87 GLN A O 1
ATOM 696 N N . LYS A 1 88 ? -13.252 -4.924 7.293 1.00 95.56 88 LYS A N 1
ATOM 697 C CA . LYS A 1 88 ? -12.285 -4.869 6.189 1.00 95.56 88 LYS A CA 1
ATOM 698 C C . LYS A 1 88 ? -10.948 -4.319 6.651 1.00 95.56 88 LYS A C 1
ATOM 700 O O . LYS A 1 88 ? -10.870 -3.476 7.537 1.00 95.56 88 LYS A O 1
ATOM 705 N N . VAL A 1 89 ? -9.876 -4.764 6.005 1.00 95.56 89 VAL A N 1
ATOM 706 C CA . VAL A 1 89 ? -8.575 -4.099 6.143 1.00 95.56 89 VAL A CA 1
ATOM 707 C C . VAL A 1 89 ? -8.634 -2.831 5.308 1.00 95.56 89 VAL A C 1
ATOM 709 O O . VAL A 1 89 ? -8.752 -2.928 4.089 1.00 95.56 89 VAL A O 1
ATOM 712 N N . SER A 1 90 ? -8.564 -1.663 5.942 1.00 97.38 90 SER A N 1
ATOM 713 C CA . SER A 1 90 ? -8.657 -0.365 5.269 1.00 97.38 90 SER A CA 1
ATOM 714 C C . SER A 1 90 ? -7.310 0.342 5.288 1.00 97.38 90 SER A C 1
ATOM 716 O O . SER A 1 90 ? -6.791 0.658 6.358 1.00 97.38 90 SER A O 1
ATOM 718 N N . LEU A 1 91 ? -6.736 0.573 4.106 1.00 97.81 91 LEU A N 1
ATOM 719 C CA . LEU A 1 91 ? -5.414 1.169 3.935 1.00 97.81 91 LEU A CA 1
ATOM 720 C C . LEU A 1 91 ? -5.497 2.424 3.073 1.00 97.81 91 LEU A C 1
ATOM 722 O O . LEU A 1 91 ? -6.035 2.387 1.969 1.00 97.81 91 LEU A O 1
ATOM 726 N N . THR A 1 92 ? -4.906 3.517 3.544 1.00 98.38 92 THR A N 1
ATOM 727 C CA . THR A 1 92 ? -4.946 4.826 2.887 1.00 98.38 92 THR A CA 1
ATOM 728 C C . THR A 1 92 ? -3.539 5.324 2.617 1.00 98.38 92 THR A C 1
ATOM 730 O O . THR A 1 92 ? -2.751 5.472 3.547 1.00 98.38 92 THR A O 1
ATOM 733 N N . LYS A 1 93 ? -3.229 5.651 1.361 1.00 98.06 93 LYS A N 1
ATOM 734 C CA . LYS A 1 93 ? -2.039 6.433 1.012 1.00 98.06 93 LYS A CA 1
ATOM 735 C C . LYS A 1 93 ? -2.433 7.857 0.658 1.00 98.06 93 LYS A C 1
ATOM 737 O O . LYS A 1 93 ? -3.374 8.078 -0.106 1.00 98.06 93 LYS A O 1
ATOM 742 N N . ILE A 1 94 ? -1.683 8.808 1.201 1.00 97.44 94 ILE A N 1
ATOM 743 C CA . ILE A 1 94 ? -1.862 10.233 0.949 1.00 97.44 94 ILE A CA 1
ATOM 744 C C . ILE A 1 94 ? -0.617 10.774 0.254 1.00 97.44 94 ILE A C 1
ATOM 746 O O . ILE A 1 94 ? 0.504 10.583 0.727 1.00 97.44 94 ILE A O 1
ATOM 750 N N . PHE A 1 95 ? -0.827 11.472 -0.859 1.00 95.25 95 PHE A N 1
ATOM 751 C CA . PHE A 1 95 ? 0.229 12.037 -1.692 1.00 95.25 95 PHE A CA 1
ATOM 752 C C . PHE A 1 95 ? 0.124 13.559 -1.714 1.00 95.25 95 PHE A C 1
ATOM 754 O O . PHE A 1 95 ? -0.941 14.128 -1.977 1.00 95.25 95 PHE A O 1
ATOM 761 N N . HIS A 1 96 ? 1.238 14.228 -1.440 1.00 91.25 96 HIS A N 1
ATOM 762 C CA . HIS A 1 96 ? 1.344 15.682 -1.529 1.00 91.25 96 HIS A CA 1
ATOM 763 C C . HIS A 1 96 ? 2.802 16.104 -1.735 1.00 91.25 96 HIS A C 1
ATOM 765 O O . HIS A 1 96 ? 3.722 15.322 -1.510 1.00 91.25 96 HIS A O 1
ATOM 771 N N . TYR A 1 97 ? 3.023 17.341 -2.175 1.00 88.50 97 TYR A N 1
ATOM 772 C CA . TYR A 1 97 ? 4.366 17.899 -2.322 1.00 88.50 97 TYR A CA 1
ATOM 773 C C . TYR A 1 97 ? 4.678 18.843 -1.167 1.00 88.50 97 TYR A C 1
ATOM 775 O O . TYR A 1 97 ? 3.821 19.616 -0.739 1.00 88.50 97 TYR A O 1
ATOM 783 N N . SER A 1 98 ? 5.912 18.784 -0.671 1.00 86.56 98 SER A N 1
ATOM 784 C CA . SER A 1 98 ? 6.443 19.794 0.241 1.00 86.56 98 SER A CA 1
ATOM 785 C C . SER A 1 98 ? 6.626 21.137 -0.474 1.00 86.56 98 SER A C 1
ATOM 787 O O . SER A 1 98 ? 6.665 21.214 -1.704 1.00 86.56 98 SER A O 1
ATOM 789 N N . THR A 1 99 ? 6.864 22.194 0.302 1.00 84.31 99 THR A N 1
ATOM 790 C CA . THR A 1 99 ? 7.283 23.511 -0.213 1.00 84.31 99 THR A CA 1
ATOM 791 C C . THR A 1 99 ? 8.570 23.452 -1.044 1.00 84.31 99 THR A C 1
ATOM 793 O O . THR A 1 99 ? 8.780 24.285 -1.918 1.00 84.31 99 THR A O 1
ATOM 796 N N . SER A 1 100 ? 9.414 22.441 -0.822 1.00 87.31 100 SER A N 1
ATOM 797 C CA . SER A 1 100 ? 10.632 22.156 -1.590 1.00 87.31 100 SER A CA 1
ATOM 798 C C . SER A 1 100 ? 10.410 21.263 -2.823 1.00 87.31 100 SER A C 1
ATOM 800 O O . SER A 1 100 ? 11.368 20.695 -3.342 1.00 87.31 100 SER A O 1
ATOM 802 N N . ALA A 1 101 ? 9.161 21.106 -3.280 1.00 85.00 101 ALA A N 1
ATOM 803 C CA . ALA A 1 101 ? 8.771 20.280 -4.428 1.00 85.00 101 ALA A CA 1
ATOM 804 C C . ALA A 1 101 ? 9.155 18.789 -4.312 1.00 85.00 101 ALA A C 1
ATOM 806 O O . ALA A 1 101 ? 9.250 18.075 -5.313 1.00 85.00 101 ALA A O 1
ATOM 807 N N . ARG A 1 102 ? 9.332 18.279 -3.088 1.00 89.00 102 ARG A N 1
ATOM 808 C CA . ARG A 1 102 ? 9.562 16.853 -2.834 1.00 89.00 102 ARG A CA 1
ATOM 809 C C . ARG A 1 102 ? 8.231 16.145 -2.612 1.00 89.00 102 ARG A C 1
ATOM 811 O O . ARG A 1 102 ? 7.414 16.605 -1.821 1.00 89.00 102 ARG A O 1
ATOM 818 N N . LEU A 1 103 ? 8.047 14.996 -3.259 1.00 91.12 103 LEU A N 1
ATOM 819 C CA . LEU A 1 103 ? 6.897 14.131 -3.007 1.00 91.12 103 LEU A CA 1
ATOM 820 C C . LEU A 1 103 ? 6.976 13.543 -1.590 1.00 91.12 103 LEU A C 1
ATOM 822 O O . LEU A 1 103 ? 7.942 12.857 -1.243 1.00 91.12 103 LEU A O 1
ATOM 826 N N . LEU A 1 104 ? 5.937 13.794 -0.803 1.00 92.62 104 LEU A N 1
ATOM 827 C CA . LEU A 1 104 ? 5.678 13.194 0.495 1.00 92.62 104 LEU A CA 1
ATOM 828 C C . LEU A 1 104 ? 4.546 12.173 0.358 1.00 92.62 104 LEU A C 1
ATOM 830 O O . LEU A 1 104 ? 3.535 12.410 -0.309 1.00 92.62 104 LEU A O 1
ATOM 834 N N . LYS A 1 105 ? 4.761 11.018 0.983 1.00 94.44 105 LYS A N 1
ATOM 835 C CA . LYS A 1 105 ? 3.855 9.874 0.979 1.00 94.44 105 LYS A CA 1
ATOM 836 C C . LYS A 1 105 ? 3.570 9.536 2.432 1.00 94.44 105 LYS A C 1
ATOM 838 O O . LYS A 1 105 ? 4.499 9.214 3.167 1.00 94.44 105 LYS A O 1
ATOM 843 N N . GLU A 1 106 ? 2.317 9.634 2.837 1.00 96.62 106 GLU A N 1
ATOM 844 C CA . GLU A 1 106 ? 1.873 9.186 4.155 1.00 96.62 106 GLU A CA 1
ATOM 845 C C . GLU A 1 106 ? 1.075 7.893 3.971 1.00 96.62 106 GLU A C 1
ATOM 847 O O . GLU A 1 106 ? 0.343 7.751 2.984 1.00 96.62 106 GLU A O 1
ATOM 852 N N . PHE A 1 107 ? 1.226 6.942 4.893 1.00 97.62 107 PHE A N 1
ATOM 853 C CA . PHE A 1 107 ? 0.551 5.653 4.817 1.00 97.62 107 PHE A CA 1
ATOM 854 C C . PHE A 1 107 ? -0.165 5.343 6.126 1.00 97.62 107 PHE A C 1
ATOM 856 O O . PHE A 1 107 ? 0.445 5.290 7.191 1.00 97.62 107 PHE A O 1
ATOM 863 N N . TYR A 1 108 ? -1.471 5.128 6.033 1.00 98.38 108 TYR A N 1
ATOM 864 C CA . TYR A 1 108 ? -2.356 4.962 7.172 1.00 98.38 108 TYR A CA 1
ATOM 865 C C . TYR A 1 108 ? -3.202 3.705 7.049 1.00 98.38 108 TYR A C 1
ATOM 867 O O . TYR A 1 108 ? -3.459 3.211 5.948 1.00 98.38 108 TYR A O 1
ATOM 875 N N . TYR A 1 109 ? -3.662 3.215 8.192 1.00 97.94 109 TYR A N 1
ATOM 876 C CA . TYR A 1 109 ? -4.723 2.229 8.278 1.00 97.94 109 TYR A CA 1
ATOM 877 C C . TYR A 1 109 ? -5.851 2.763 9.158 1.00 97.94 109 TYR A C 1
ATOM 879 O O . TYR A 1 109 ? -5.616 3.553 10.077 1.00 97.94 109 TYR A O 1
ATOM 887 N N . THR A 1 110 ? -7.075 2.349 8.854 1.00 98.25 110 THR A N 1
ATOM 888 C CA . THR A 1 110 ? -8.269 2.723 9.616 1.00 98.25 110 THR A CA 1
ATOM 889 C C . THR A 1 110 ? -8.885 1.469 10.217 1.00 98.25 110 THR A C 1
ATOM 891 O O . THR A 1 110 ? -9.086 0.481 9.509 1.00 98.25 110 THR A O 1
ATOM 894 N N . CYS A 1 111 ? -9.200 1.511 11.509 1.00 97.62 111 CYS A N 1
ATOM 895 C CA . CYS A 1 111 ? -9.805 0.400 12.236 1.00 97.62 111 CYS A CA 1
ATOM 896 C C . CYS A 1 111 ? -10.924 0.864 13.175 1.00 97.62 111 CYS A C 1
ATOM 898 O O . CYS A 1 111 ? -11.026 2.042 13.526 1.00 97.62 111 CYS A O 1
ATOM 900 N N . TYR A 1 112 ? -11.794 -0.070 13.549 1.00 97.38 112 TYR A N 1
ATOM 901 C CA . TYR A 1 112 ? -12.840 0.109 14.544 1.00 97.38 112 TYR A CA 1
ATOM 902 C C . TYR A 1 112 ? -12.286 -0.270 15.916 1.00 97.38 112 TYR A C 1
ATOM 904 O O . TYR A 1 112 ? -12.390 -1.403 16.384 1.00 97.38 112 TYR A O 1
ATOM 912 N N . ASP A 1 113 ? -11.603 0.697 16.509 1.00 97.50 113 ASP A N 1
ATOM 913 C CA . ASP A 1 113 ? -10.728 0.509 17.655 1.00 97.50 113 ASP A CA 1
ATOM 914 C C . ASP A 1 113 ? -11.421 0.848 18.977 1.00 97.50 113 ASP A C 1
ATOM 916 O O . ASP A 1 113 ? -12.522 1.399 19.007 1.00 97.50 113 ASP A O 1
ATOM 920 N N . ILE A 1 114 ? -10.760 0.539 20.088 1.00 97.62 114 ILE A N 1
ATOM 921 C CA . ILE A 1 114 ? -11.194 0.861 21.447 1.00 97.62 114 ILE A CA 1
ATOM 922 C C . ILE A 1 114 ? -11.374 2.375 21.573 1.00 97.62 114 ILE A C 1
ATOM 924 O O . ILE A 1 114 ? -10.468 3.156 21.263 1.00 97.62 114 ILE A O 1
ATOM 928 N N . ASN A 1 115 ? -12.549 2.810 22.033 1.00 96.50 115 ASN A N 1
ATOM 929 C CA . ASN A 1 115 ? -12.848 4.226 22.238 1.00 96.50 115 ASN A CA 1
ATOM 930 C C . ASN A 1 115 ? -12.245 4.750 23.554 1.00 96.50 115 ASN A C 1
ATOM 932 O O . ASN A 1 115 ? -12.953 5.177 24.457 1.00 96.50 115 ASN A O 1
ATOM 936 N N . ASP A 1 116 ? -10.918 4.685 23.645 1.00 95.75 116 ASP A N 1
ATOM 937 C CA . ASP A 1 116 ? -10.129 5.146 24.784 1.00 95.75 116 ASP A CA 1
ATOM 938 C C . ASP A 1 116 ? -8.870 5.889 24.303 1.00 95.75 116 ASP A C 1
ATOM 940 O O . ASP A 1 116 ? -8.343 5.616 23.216 1.00 95.75 116 ASP A O 1
ATOM 944 N N . GLU A 1 117 ? -8.405 6.868 25.077 1.00 92.88 117 GLU A N 1
ATOM 945 C CA . GLU A 1 117 ? -7.211 7.660 24.747 1.00 92.88 117 GLU A CA 1
ATOM 946 C C . GLU A 1 117 ? -5.908 6.978 25.183 1.00 92.88 117 GLU A C 1
ATOM 948 O O . GLU A 1 117 ? -4.860 7.215 24.584 1.00 92.88 117 GLU A O 1
ATOM 953 N N . THR A 1 118 ? -5.972 6.101 26.186 1.00 93.69 118 THR A N 1
ATOM 954 C CA . THR A 1 118 ? -4.809 5.446 26.795 1.00 93.69 118 THR A CA 1
ATOM 955 C C . THR A 1 118 ? -4.546 4.057 26.225 1.00 93.69 118 THR A C 1
ATOM 957 O O . THR A 1 118 ? -3.391 3.696 26.012 1.00 93.69 118 THR A O 1
ATOM 960 N N . VAL A 1 119 ? -5.601 3.295 25.933 1.00 95.31 119 VAL A N 1
ATOM 961 C CA . VAL A 1 119 ? -5.540 1.933 25.395 1.00 95.31 119 VAL A CA 1
ATOM 962 C C . VAL A 1 119 ? -6.178 1.915 24.012 1.00 95.31 119 VAL A C 1
ATOM 964 O O . VAL A 1 119 ? -7.394 1.831 23.865 1.00 95.31 119 VAL A O 1
ATOM 967 N N . ASN A 1 120 ? -5.345 2.022 22.979 1.00 96.50 120 ASN A N 1
ATOM 968 C CA . ASN A 1 120 ? -5.772 2.035 21.581 1.00 96.50 120 ASN A CA 1
ATOM 969 C C . ASN A 1 120 ? -4.635 1.593 20.643 1.00 96.50 120 ASN A C 1
ATOM 971 O O . ASN A 1 120 ? -3.514 1.306 21.069 1.00 96.50 120 ASN A O 1
ATOM 975 N N . ASN A 1 121 ? -4.925 1.532 19.346 1.00 96.75 121 ASN A N 1
ATOM 976 C CA . ASN A 1 121 ? -3.989 1.244 18.268 1.00 96.75 121 ASN A CA 1
ATOM 977 C C . ASN A 1 121 ? -3.198 -0.057 18.500 1.00 96.75 121 ASN A C 1
ATOM 979 O O . ASN A 1 121 ? -1.999 -0.129 18.227 1.00 96.75 121 ASN A O 1
ATOM 983 N N . CYS A 1 122 ? -3.842 -1.102 19.032 1.00 95.94 122 CYS A N 1
ATOM 984 C CA . CYS A 1 122 ? -3.148 -2.332 19.430 1.00 95.94 122 CYS A CA 1
ATOM 985 C C . CYS A 1 122 ? -2.360 -2.977 18.277 1.00 95.94 122 CYS A C 1
ATOM 987 O O . CYS A 1 122 ? -1.296 -3.550 18.497 1.00 95.94 122 CYS A O 1
ATOM 989 N N . TRP A 1 123 ? -2.859 -2.855 17.044 1.00 95.25 123 TRP A N 1
ATOM 990 C CA . TRP A 1 123 ? -2.218 -3.420 15.857 1.00 95.25 123 TRP A CA 1
ATOM 991 C C . TRP A 1 123 ? -1.131 -2.527 15.252 1.00 95.25 123 TRP A C 1
ATOM 993 O O . TRP A 1 123 ? -0.220 -3.052 14.616 1.00 95.25 123 TRP A O 1
ATOM 1003 N N . GLY A 1 124 ? -1.171 -1.212 15.473 1.00 95.62 124 GLY A N 1
ATOM 1004 C CA . GLY A 1 124 ? -0.148 -0.263 15.016 1.00 95.62 124 GLY A CA 1
ATOM 1005 C C . GLY A 1 124 ? 0.948 0.022 16.044 1.00 95.62 124 GLY A C 1
ATOM 1006 O O . GLY A 1 124 ? 1.768 0.909 15.821 1.00 95.62 124 GLY A O 1
ATOM 1007 N N . ASN A 1 125 ? 0.972 -0.712 17.156 1.00 95.50 125 ASN A N 1
ATOM 1008 C CA . ASN A 1 125 ? 1.931 -0.546 18.241 1.00 95.50 125 ASN A CA 1
ATOM 1009 C C . ASN A 1 125 ? 2.876 -1.749 18.377 1.00 95.50 125 ASN A C 1
ATOM 1011 O O . ASN A 1 125 ? 2.613 -2.857 17.897 1.00 95.50 125 ASN A O 1
ATOM 1015 N N . LYS A 1 126 ? 4.014 -1.520 19.039 1.00 93.50 126 LYS A N 1
ATOM 1016 C CA . LYS A 1 126 ? 4.990 -2.566 19.366 1.00 93.50 126 LYS A CA 1
ATOM 1017 C C . L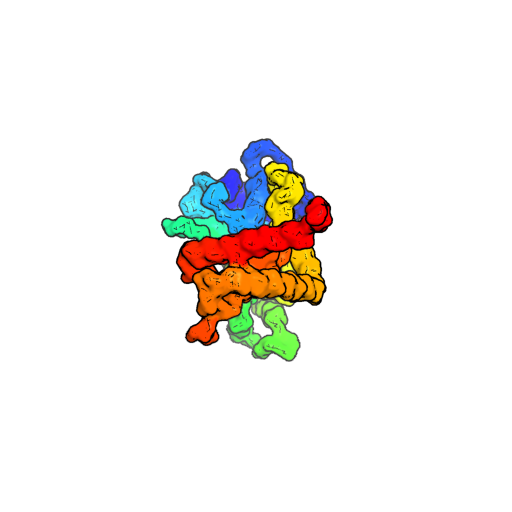YS A 1 126 ? 4.576 -3.311 20.631 1.00 93.50 126 LYS A C 1
ATOM 1019 O O . LYS A 1 126 ? 3.704 -2.888 21.383 1.00 93.50 126 LYS A O 1
ATOM 1024 N N . GLU A 1 127 ? 5.261 -4.420 20.898 1.00 90.94 127 GLU A N 1
ATOM 1025 C CA . GLU A 1 127 ? 5.024 -5.221 22.101 1.00 90.94 127 GLU A CA 1
ATOM 1026 C C . GLU A 1 127 ? 5.174 -4.417 23.407 1.00 90.94 127 GLU A C 1
ATOM 1028 O O . GLU A 1 127 ? 4.446 -4.677 24.360 1.00 90.94 127 GLU A O 1
ATOM 1033 N N . SER A 1 128 ? 6.090 -3.446 23.465 1.00 91.81 128 SER A N 1
ATOM 1034 C CA . SER A 1 128 ? 6.280 -2.571 24.631 1.00 91.81 128 SER A CA 1
ATOM 1035 C C . SER A 1 128 ? 5.001 -1.837 25.029 1.00 91.81 128 SER A C 1
ATOM 1037 O O . SER A 1 128 ? 4.635 -1.850 26.201 1.00 91.81 128 SER A O 1
ATOM 1039 N N . GLU A 1 129 ? 4.304 -1.255 24.059 1.00 94.31 129 GLU A N 1
ATOM 1040 C CA . GLU A 1 129 ? 3.047 -0.535 24.256 1.00 94.31 129 GLU A CA 1
ATOM 1041 C C . GLU A 1 129 ? 1.879 -1.493 24.523 1.00 94.31 129 GLU A C 1
ATOM 1043 O O . GLU A 1 129 ? 1.063 -1.244 25.400 1.00 94.31 129 GLU A O 1
ATOM 1048 N N . ILE A 1 130 ? 1.822 -2.650 23.855 1.00 93.94 130 ILE A N 1
ATOM 1049 C CA . ILE A 1 130 ? 0.801 -3.667 24.174 1.00 93.94 130 ILE A CA 1
ATOM 1050 C C . ILE A 1 130 ? 0.928 -4.109 25.642 1.00 93.94 130 ILE A C 1
ATOM 1052 O O . ILE A 1 130 ? -0.066 -4.257 26.349 1.00 93.94 130 ILE A O 1
ATOM 1056 N N . ASN A 1 131 ? 2.159 -4.283 26.121 1.00 92.12 131 ASN A N 1
ATOM 1057 C CA . ASN A 1 131 ? 2.443 -4.607 27.514 1.00 92.12 131 ASN A CA 1
ATOM 1058 C C . ASN A 1 131 ? 2.044 -3.467 28.472 1.00 92.12 131 ASN A C 1
ATOM 1060 O O . ASN A 1 131 ? 1.533 -3.744 29.554 1.00 92.12 131 ASN A O 1
ATOM 1064 N N . SER A 1 132 ? 2.233 -2.194 28.103 1.00 94.19 132 SER A N 1
ATOM 1065 C CA . SER A 1 132 ? 1.783 -1.084 28.955 1.00 94.19 132 SER A CA 1
ATOM 1066 C C . SER A 1 132 ? 0.258 -1.012 29.047 1.00 94.19 132 SER A C 1
ATOM 1068 O O . SER A 1 132 ? -0.257 -0.757 30.133 1.00 94.19 132 SER A O 1
ATOM 1070 N N . PHE A 1 133 ? -0.471 -1.327 27.971 1.00 95.19 133 PHE A N 1
ATOM 1071 C CA . PHE A 1 133 ? -1.935 -1.427 28.001 1.00 95.19 133 PHE A CA 1
ATOM 1072 C C . PHE A 1 133 ? -2.423 -2.504 28.971 1.00 95.19 133 PHE A C 1
ATOM 1074 O O . PHE A 1 133 ? -3.337 -2.254 29.752 1.00 95.19 133 PHE A O 1
ATOM 1081 N N . MET A 1 134 ? -1.782 -3.676 28.975 1.00 92.06 134 MET A N 1
ATOM 1082 C CA . MET A 1 134 ? -2.093 -4.740 29.936 1.00 92.06 134 MET A CA 1
ATOM 1083 C C . MET A 1 134 ? -1.899 -4.261 31.383 1.00 92.06 134 MET A C 1
ATOM 1085 O O . MET A 1 134 ? -2.778 -4.475 32.213 1.00 92.06 134 MET A O 1
ATOM 1089 N N . SER A 1 135 ? -0.802 -3.547 31.671 1.00 92.81 135 SER A N 1
ATOM 1090 C CA . SER A 1 135 ? -0.559 -2.959 32.997 1.00 92.81 135 SER A CA 1
ATOM 1091 C C . SER A 1 135 ? -1.620 -1.929 33.395 1.00 92.81 135 SER A C 1
ATOM 1093 O O . SER A 1 135 ? -2.063 -1.934 34.540 1.00 92.81 135 SER A O 1
ATOM 1095 N N . ILE A 1 136 ? -2.039 -1.056 32.469 1.00 93.25 136 ILE A N 1
ATOM 1096 C CA . ILE A 1 136 ? -3.089 -0.046 32.711 1.00 93.25 136 ILE A CA 1
ATOM 1097 C C . ILE A 1 136 ? -4.419 -0.720 33.062 1.00 93.25 136 ILE A C 1
ATOM 1099 O O . ILE A 1 136 ? -5.128 -0.264 33.955 1.00 93.25 136 ILE A O 1
ATOM 1103 N N . LEU A 1 137 ? -4.732 -1.835 32.399 1.00 92.69 137 LEU A N 1
ATOM 1104 C CA . LEU A 1 137 ? -5.934 -2.629 32.654 1.00 92.69 137 LEU A CA 1
ATOM 1105 C C . LEU A 1 137 ? -5.815 -3.545 33.886 1.00 92.69 137 LEU A C 1
ATOM 1107 O O . LEU A 1 137 ? -6.764 -4.262 34.197 1.00 92.69 137 LEU A O 1
ATOM 1111 N N . GLY A 1 138 ? -4.672 -3.547 34.583 1.00 90.25 138 GLY A N 1
ATOM 1112 C CA . GLY A 1 138 ? -4.429 -4.416 35.738 1.00 90.25 138 GLY A CA 1
ATOM 1113 C C . GLY A 1 138 ? -4.350 -5.906 35.388 1.00 90.25 138 GLY A C 1
ATOM 1114 O O . GLY A 1 138 ? -4.611 -6.749 36.242 1.00 90.25 138 GLY A O 1
ATOM 1115 N N . LEU A 1 139 ? -4.022 -6.240 34.137 1.00 88.25 139 LEU A N 1
ATOM 1116 C CA . LEU A 1 139 ? -3.925 -7.613 33.652 1.00 88.25 139 LEU A CA 1
ATOM 1117 C C . LEU A 1 139 ? -2.506 -8.151 33.849 1.00 88.25 139 LEU A C 1
ATOM 1119 O O . LEU A 1 139 ? -1.524 -7.503 33.483 1.00 88.25 139 LEU A O 1
ATOM 1123 N N . GLU A 1 140 ? -2.385 -9.367 34.381 1.00 79.88 140 GLU A N 1
ATOM 1124 C CA . GLU A 1 140 ? -1.093 -10.047 34.467 1.00 79.88 140 GLU A CA 1
ATOM 1125 C C . GLU A 1 140 ? -0.641 -10.529 33.083 1.00 79.88 140 GLU A C 1
ATOM 1127 O O . GLU A 1 140 ? -1.392 -11.165 32.343 1.00 79.88 140 GLU A O 1
ATOM 1132 N N . PHE A 1 141 ? 0.615 -10.259 32.724 1.00 74.06 141 PHE A N 1
ATOM 1133 C CA . PHE A 1 141 ? 1.200 -10.767 31.486 1.00 74.06 141 PHE A CA 1
ATOM 1134 C C . PHE A 1 141 ? 2.690 -11.071 31.644 1.00 74.06 141 PHE A C 1
ATOM 1136 O O . PHE A 1 141 ? 3.413 -10.443 32.418 1.00 74.06 141 PHE A O 1
ATOM 1143 N N . SER A 1 142 ? 3.171 -12.021 30.846 1.00 72.19 142 SER A N 1
ATOM 1144 C CA . SER A 1 142 ? 4.596 -12.266 30.638 1.00 72.19 142 SER A CA 1
ATOM 1145 C C . SER A 1 142 ? 5.056 -11.677 29.296 1.00 72.19 142 SER A C 1
ATOM 1147 O O . SER A 1 142 ? 4.260 -11.413 28.384 1.00 72.19 142 SER A O 1
ATOM 1149 N N . LYS A 1 143 ? 6.365 -11.426 29.156 1.00 68.25 143 LYS A N 1
ATOM 1150 C CA . LYS A 1 143 ? 6.956 -11.079 27.851 1.00 68.25 143 LYS A CA 1
ATOM 1151 C C . LYS A 1 143 ? 6.663 -12.197 26.844 1.00 68.25 143 LYS A C 1
ATOM 1153 O O . LYS A 1 143 ? 6.646 -13.365 27.229 1.00 68.25 143 LYS A O 1
ATOM 1158 N N . SER A 1 144 ? 6.432 -11.840 25.580 1.00 61.69 144 SER A N 1
ATOM 1159 C CA . SER A 1 144 ? 6.057 -12.815 24.548 1.00 61.69 144 SER A CA 1
ATOM 1160 C C . SER A 1 144 ? 7.127 -13.902 24.400 1.00 61.69 144 SER A C 1
ATOM 1162 O O . SER A 1 144 ? 8.327 -13.624 24.414 1.00 61.69 144 SER A O 1
ATOM 1164 N N . GLY A 1 145 ? 6.683 -15.155 24.307 1.00 66.44 145 GLY A N 1
ATOM 1165 C CA . GLY A 1 145 ? 7.495 -16.368 24.469 1.00 66.44 145 GLY A CA 1
ATOM 1166 C C . GLY A 1 145 ? 6.663 -17.485 25.114 1.00 66.44 145 GLY A C 1
ATOM 1167 O O . GLY A 1 145 ? 5.494 -17.259 25.388 1.00 66.44 145 GLY A O 1
ATOM 1168 N N . ARG A 1 146 ? 7.221 -18.694 25.329 1.00 50.47 146 ARG A N 1
ATOM 1169 C CA . ARG A 1 146 ? 6.582 -19.872 25.992 1.00 50.47 146 ARG A CA 1
ATOM 1170 C C . ARG A 1 146 ? 5.028 -19.904 25.954 1.00 50.47 146 ARG A C 1
ATOM 1172 O O . ARG A 1 146 ? 4.388 -20.006 26.993 1.00 50.47 146 ARG A O 1
ATOM 1179 N N . GLY A 1 147 ? 4.429 -19.807 24.761 1.00 62.44 147 GLY A N 1
ATOM 1180 C CA . GLY A 1 147 ? 2.974 -19.905 24.545 1.00 62.44 147 GLY A CA 1
ATOM 1181 C C . GLY A 1 147 ? 2.159 -18.600 24.603 1.00 62.44 147 GLY A C 1
ATOM 1182 O O . GLY A 1 147 ? 1.015 -18.608 24.164 1.00 62.44 147 GLY A O 1
ATOM 1183 N N . VAL A 1 148 ? 2.722 -17.476 25.061 1.00 66.94 148 VAL A N 1
ATOM 1184 C CA . VAL A 1 148 ? 2.067 -16.154 25.066 1.00 66.94 148 VAL A CA 1
ATOM 1185 C C . VAL A 1 148 ? 2.513 -15.348 23.850 1.00 66.94 148 VAL A C 1
ATOM 1187 O O . VAL A 1 148 ? 3.703 -15.091 23.648 1.00 66.94 148 VAL A O 1
ATOM 1190 N N . THR A 1 149 ? 1.544 -14.926 23.044 1.00 83.81 149 THR A N 1
ATOM 1191 C CA . THR A 1 149 ? 1.756 -14.125 21.832 1.00 83.81 149 THR A CA 1
ATOM 1192 C C . THR A 1 149 ? 1.149 -12.734 21.991 1.00 83.81 149 THR A C 1
ATOM 1194 O O . THR A 1 149 ? 0.232 -12.535 22.789 1.00 83.81 149 THR A O 1
ATOM 1197 N N . ASN A 1 150 ? 1.595 -11.764 21.188 1.00 88.25 150 ASN A N 1
ATOM 1198 C CA . ASN A 1 150 ? 0.925 -10.461 21.138 1.00 88.25 150 ASN A CA 1
ATOM 1199 C C . ASN A 1 150 ? -0.561 -10.595 20.780 1.00 88.25 150 ASN A C 1
ATOM 1201 O O . ASN A 1 150 ? -1.366 -9.861 21.336 1.00 88.25 150 ASN A O 1
ATOM 1205 N N . LEU A 1 151 ? -0.936 -11.563 19.936 1.00 88.94 151 LEU A N 1
ATOM 1206 C CA . LEU A 1 151 ? -2.338 -11.828 19.614 1.00 88.94 151 LEU A CA 1
ATOM 1207 C C . LEU A 1 151 ? -3.144 -12.176 20.875 1.00 88.94 151 LEU A C 1
ATOM 1209 O O . LEU A 1 151 ? -4.141 -11.520 21.151 1.00 88.94 151 LEU A O 1
ATOM 1213 N N . SER A 1 152 ? -2.647 -13.100 21.705 1.00 90.06 152 SER A N 1
ATOM 1214 C CA . SER A 1 152 ? -3.312 -13.466 22.968 1.00 90.06 152 SER A CA 1
ATOM 1215 C C . SER A 1 152 ? -3.419 -12.313 23.978 1.00 90.06 152 SER A C 1
ATOM 1217 O O . SER A 1 152 ? -4.331 -12.296 24.801 1.00 90.06 152 SER A O 1
ATOM 1219 N N . LYS A 1 153 ? -2.508 -11.329 23.932 1.00 91.88 153 LYS A N 1
ATOM 1220 C CA . LYS A 1 153 ? -2.601 -10.108 24.754 1.00 91.88 153 LYS A CA 1
ATOM 1221 C C . LYS A 1 153 ? -3.666 -9.164 24.208 1.00 91.88 153 LYS A C 1
ATOM 1223 O O . LYS A 1 153 ? -4.476 -8.655 24.969 1.00 91.88 153 LYS A O 1
ATOM 1228 N N . ILE A 1 154 ? -3.693 -8.972 22.890 1.00 93.50 154 ILE A N 1
ATOM 1229 C CA . ILE A 1 154 ? -4.700 -8.148 22.214 1.00 93.50 154 ILE A CA 1
ATOM 1230 C C . ILE A 1 154 ? -6.109 -8.703 22.464 1.00 93.50 154 ILE A C 1
ATOM 1232 O O . ILE A 1 154 ? -7.005 -7.924 22.763 1.00 93.50 154 ILE A O 1
ATOM 1236 N N . GLU A 1 155 ? -6.298 -10.025 22.444 1.00 94.00 155 GLU A N 1
ATOM 1237 C CA . GLU A 1 155 ? -7.580 -10.665 22.785 1.00 94.00 155 GLU A CA 1
ATOM 1238 C C . GLU A 1 155 ? -8.015 -10.375 24.231 1.00 94.00 155 GLU A C 1
ATOM 1240 O O . GLU A 1 155 ? -9.193 -10.134 24.504 1.00 94.00 155 GLU A O 1
ATOM 1245 N N . GLN A 1 156 ? -7.073 -10.372 25.179 1.00 93.75 156 GLN A N 1
ATOM 1246 C CA . GLN A 1 156 ? -7.362 -10.009 26.569 1.00 93.75 156 GLN A CA 1
ATOM 1247 C C . GLN A 1 156 ? -7.720 -8.528 26.703 1.00 93.75 156 GLN A C 1
ATOM 1249 O O . GLN A 1 156 ? -8.698 -8.205 27.379 1.00 93.75 156 GLN A O 1
ATOM 1254 N N . ILE A 1 157 ? -6.980 -7.642 26.034 1.00 95.31 157 ILE A N 1
ATOM 1255 C CA . ILE A 1 157 ? -7.277 -6.205 25.991 1.00 95.31 157 ILE A CA 1
ATOM 1256 C C . ILE A 1 157 ? -8.675 -5.979 25.408 1.00 95.31 157 ILE A C 1
ATOM 1258 O O . ILE A 1 157 ? -9.485 -5.280 26.013 1.00 95.31 157 ILE A O 1
ATOM 1262 N N . ASP A 1 158 ? -9.000 -6.602 24.275 1.00 95.69 158 ASP A N 1
ATOM 1263 C CA . ASP A 1 158 ? -10.301 -6.453 23.618 1.00 95.69 158 ASP A CA 1
ATOM 1264 C C . ASP A 1 158 ? -11.446 -6.896 24.541 1.00 95.69 158 ASP A C 1
ATOM 1266 O O . ASP A 1 158 ? -12.421 -6.168 24.736 1.00 95.69 158 ASP A O 1
ATOM 1270 N N . ASN A 1 159 ? -11.289 -8.047 25.205 1.00 95.44 159 ASN A N 1
ATOM 1271 C CA . ASN A 1 159 ? -12.279 -8.564 26.148 1.00 95.44 159 ASN A CA 1
ATOM 1272 C C . ASN A 1 159 ? -12.496 -7.658 27.370 1.00 95.44 159 ASN A C 1
ATOM 1274 O O . ASN A 1 159 ? -13.642 -7.493 27.788 1.00 95.44 159 ASN A O 1
ATOM 1278 N N . ASN A 1 160 ? -11.436 -7.047 27.904 1.00 95.44 160 ASN A N 1
ATOM 1279 C CA . ASN A 1 160 ? -11.504 -6.173 29.084 1.00 95.44 160 ASN A CA 1
ATOM 1280 C C . ASN A 1 160 ? -11.891 -4.722 28.765 1.00 95.44 160 ASN A C 1
ATOM 1282 O O . ASN A 1 160 ? -12.099 -3.931 29.677 1.00 95.44 160 ASN A O 1
ATOM 1286 N N . THR A 1 161 ? -12.018 -4.366 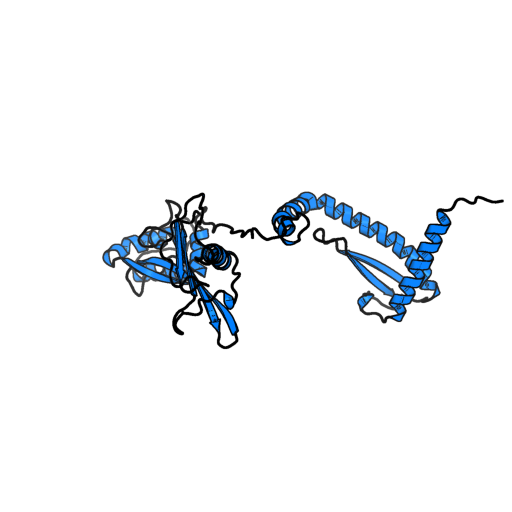27.486 1.00 95.62 161 THR A N 1
ATOM 1287 C CA . THR A 1 161 ? -12.347 -2.998 27.051 1.00 95.62 161 THR A CA 1
ATOM 1288 C C . THR A 1 161 ? -13.688 -2.910 26.325 1.00 95.62 161 THR A C 1
ATOM 1290 O O . THR A 1 161 ? -14.005 -1.879 25.732 1.00 95.62 161 THR A O 1
ATOM 1293 N N . LYS A 1 162 ? -14.512 -3.970 26.336 1.00 93.25 162 LYS A N 1
ATOM 1294 C CA . LYS A 1 162 ? -15.830 -3.979 25.663 1.00 93.25 162 LYS A CA 1
ATOM 1295 C C . LYS A 1 162 ? -16.753 -2.858 26.149 1.00 93.25 162 LYS A C 1
ATOM 1297 O O . LYS A 1 162 ? -17.475 -2.269 25.350 1.00 93.25 162 LYS A O 1
ATOM 1302 N N . ASN A 1 163 ? -16.698 -2.537 27.439 1.00 94.31 163 ASN A N 1
ATOM 1303 C CA . ASN A 1 163 ? -17.471 -1.468 28.076 1.00 94.31 163 ASN A CA 1
ATOM 1304 C C . ASN A 1 163 ? -17.089 -0.056 27.600 1.00 94.31 163 ASN A C 1
ATOM 1306 O O . ASN A 1 163 ? -17.912 0.846 27.702 1.00 94.31 163 ASN A O 1
ATOM 1310 N N . LEU A 1 164 ? -15.874 0.138 27.077 1.00 94.75 164 LEU A N 1
ATOM 1311 C CA . LEU A 1 164 ? -15.410 1.437 26.575 1.00 94.75 164 LEU A CA 1
ATOM 1312 C C . LEU A 1 164 ? -16.020 1.783 25.207 1.00 94.75 164 LEU A C 1
ATOM 1314 O O . LEU A 1 164 ? -15.971 2.929 24.772 1.00 94.75 164 LEU A O 1
ATOM 1318 N N . GLY A 1 165 ? -16.626 0.806 24.525 1.00 95.56 165 GLY A N 1
ATOM 1319 C CA . GLY A 1 165 ? -17.155 0.979 23.176 1.00 95.56 165 GLY A CA 1
ATOM 1320 C C . GLY A 1 165 ? -16.060 1.008 22.105 1.00 95.56 165 GLY A C 1
ATOM 1321 O O . GLY A 1 165 ? -14.869 0.822 22.378 1.00 95.56 165 GLY A O 1
ATOM 1322 N N . ARG A 1 166 ? -16.476 1.189 20.850 1.00 96.75 166 ARG A N 1
ATOM 1323 C CA . ARG A 1 166 ? -15.591 1.172 19.679 1.00 96.75 166 ARG A CA 1
ATOM 1324 C C . ARG A 1 166 ? -15.855 2.378 18.780 1.00 96.75 166 ARG A C 1
ATOM 1326 O O . ARG A 1 166 ? -17.000 2.807 18.637 1.00 96.75 166 ARG A O 1
ATOM 1333 N N . ALA A 1 167 ? -14.802 2.924 18.182 1.00 97.00 167 ALA A N 1
ATOM 1334 C CA . ALA A 1 167 ? -14.862 4.081 17.296 1.00 97.00 167 ALA A CA 1
ATOM 1335 C C . ALA A 1 167 ? -13.915 3.905 16.103 1.00 97.00 167 ALA A C 1
ATOM 1337 O O . ALA A 1 167 ? -12.861 3.285 16.221 1.00 97.00 167 ALA A O 1
ATOM 1338 N N . LEU A 1 168 ? -14.277 4.468 14.945 1.00 97.62 168 LEU A N 1
ATOM 1339 C CA . LEU A 1 168 ? -13.376 4.498 13.793 1.00 97.62 168 LEU A CA 1
ATOM 1340 C C . LEU A 1 168 ? -12.199 5.432 14.085 1.00 97.62 168 LEU A C 1
ATOM 1342 O O . LEU A 1 168 ? -12.393 6.622 14.333 1.00 97.62 168 LEU A O 1
ATOM 1346 N N . LYS A 1 169 ? -10.983 4.893 14.021 1.00 97.81 169 LYS A N 1
ATOM 1347 C CA . LYS A 1 169 ? -9.733 5.624 14.246 1.00 97.81 169 LYS A CA 1
ATOM 1348 C C . LYS A 1 169 ? -8.738 5.325 13.127 1.00 97.81 169 LYS A C 1
ATOM 1350 O O . LYS A 1 169 ? -8.827 4.294 12.465 1.00 97.81 169 LYS A O 1
ATOM 1355 N N . THR A 1 170 ? -7.828 6.264 12.874 1.00 97.88 170 THR A N 1
ATOM 1356 C CA . THR A 1 170 ? -6.832 6.174 11.795 1.00 97.88 170 THR A CA 1
ATOM 1357 C C . THR A 1 170 ? -5.434 6.399 12.350 1.00 97.88 170 THR A C 1
ATOM 1359 O O . THR A 1 170 ? -5.215 7.348 13.101 1.00 97.88 170 THR A O 1
ATOM 1362 N N . TYR A 1 171 ? -4.495 5.543 11.954 1.00 98.06 171 TYR A N 1
ATOM 1363 C CA . TYR A 1 171 ? -3.135 5.499 12.490 1.00 98.06 171 TYR A CA 1
ATOM 1364 C C . TYR A 1 171 ? -2.106 5.225 11.390 1.00 98.06 171 TYR A C 1
ATOM 1366 O O . TYR A 1 171 ? -2.474 4.685 10.344 1.00 98.06 171 TYR A O 1
ATOM 1374 N N . PRO A 1 172 ? -0.819 5.562 11.596 1.00 98.00 172 PRO A N 1
ATOM 1375 C CA . PRO A 1 172 ? 0.251 5.175 10.679 1.00 98.00 172 PRO A CA 1
ATOM 1376 C C . PRO A 1 172 ? 0.300 3.655 10.460 1.00 98.00 172 PRO A C 1
ATOM 1378 O O . PRO A 1 172 ? 0.150 2.869 11.400 1.00 98.00 172 PRO A O 1
ATOM 1381 N N . ALA A 1 173 ? 0.479 3.227 9.211 1.00 96.62 173 ALA A N 1
ATOM 1382 C CA . ALA A 1 173 ? 0.355 1.824 8.816 1.00 96.62 173 ALA A CA 1
ATOM 1383 C C . ALA A 1 173 ? 1.654 1.014 8.935 1.00 96.62 173 ALA A C 1
ATOM 1385 O O . ALA A 1 173 ? 1.622 -0.207 8.790 1.00 96.62 173 ALA A O 1
ATOM 1386 N N . GLU A 1 174 ? 2.807 1.640 9.173 1.00 94.38 174 GLU A N 1
ATOM 1387 C CA . GLU A 1 174 ? 4.112 0.980 9.061 1.00 94.38 174 GLU A CA 1
ATOM 1388 C C . GLU A 1 174 ? 4.252 -0.216 10.009 1.00 94.38 174 GLU A C 1
ATOM 1390 O O . GLU A 1 174 ? 4.715 -1.283 9.600 1.00 94.38 174 GLU A O 1
ATOM 1395 N N . GLU A 1 175 ? 3.855 -0.054 11.273 1.00 95.00 175 GLU A N 1
ATOM 1396 C CA . GLU A 1 175 ? 3.906 -1.138 12.258 1.00 95.00 175 GLU A CA 1
ATOM 1397 C C . GLU A 1 175 ? 2.712 -2.091 12.109 1.00 95.00 175 GLU A C 1
ATOM 1399 O O . GLU A 1 175 ? 2.885 -3.306 12.211 1.00 95.00 175 GLU A O 1
ATOM 1404 N N . TYR A 1 176 ? 1.539 -1.563 11.738 1.00 94.94 176 TYR A N 1
ATOM 1405 C CA . TYR A 1 176 ? 0.351 -2.359 11.420 1.00 94.94 176 TYR A CA 1
ATOM 1406 C C . TYR A 1 176 ? 0.639 -3.415 10.356 1.00 94.94 176 TYR A C 1
ATOM 1408 O O . TYR A 1 176 ? 0.392 -4.597 10.585 1.00 94.94 176 TYR A O 1
ATOM 1416 N N . ILE A 1 177 ? 1.246 -3.021 9.231 1.00 92.31 177 ILE A N 1
ATOM 1417 C CA . ILE A 1 177 ? 1.582 -3.936 8.136 1.00 92.31 177 ILE A CA 1
ATOM 1418 C C . ILE A 1 177 ? 2.546 -5.030 8.602 1.00 92.31 177 ILE A C 1
ATOM 1420 O O . ILE A 1 177 ? 2.401 -6.178 8.193 1.00 92.31 177 ILE A O 1
ATOM 1424 N N . LYS A 1 178 ? 3.514 -4.722 9.474 1.00 91.75 178 LYS A N 1
ATOM 1425 C CA . LYS A 1 178 ? 4.415 -5.748 10.027 1.00 91.75 178 LYS A CA 1
ATOM 1426 C C . LYS A 1 178 ? 3.680 -6.717 10.944 1.00 91.75 178 LYS A C 1
ATOM 1428 O O . LYS A 1 178 ? 3.982 -7.905 10.926 1.00 91.75 178 LYS A O 1
ATOM 1433 N N . ASN A 1 179 ? 2.760 -6.216 11.763 1.00 91.31 179 ASN A N 1
ATOM 1434 C CA . ASN A 1 179 ? 2.028 -7.029 12.725 1.00 91.31 179 ASN A CA 1
ATOM 1435 C C . ASN A 1 179 ? 0.995 -7.924 12.042 1.00 91.31 179 ASN A C 1
ATOM 1437 O O . ASN A 1 179 ? 0.949 -9.117 12.329 1.00 91.31 179 ASN A O 1
ATOM 1441 N N . ILE A 1 180 ? 0.233 -7.391 11.088 1.00 88.19 180 ILE A N 1
ATOM 1442 C CA . ILE A 1 180 ? -0.774 -8.165 10.363 1.00 88.19 180 ILE A CA 1
ATOM 1443 C C . ILE A 1 180 ? -0.144 -9.203 9.418 1.00 88.19 180 ILE A C 1
ATOM 1445 O O . ILE A 1 180 ? -0.681 -10.297 9.303 1.00 88.19 180 ILE A O 1
ATOM 1449 N N . LYS A 1 181 ? 1.048 -8.938 8.850 1.00 86.44 181 LYS A N 1
ATOM 1450 C CA . LYS A 1 181 ? 1.851 -9.917 8.077 1.00 86.44 181 LYS A CA 1
ATOM 1451 C C . LYS A 1 181 ? 2.277 -11.157 8.861 1.00 86.44 181 LYS A C 1
ATOM 1453 O O . LYS A 1 181 ? 2.550 -12.182 8.253 1.00 86.44 181 LYS A O 1
ATOM 1458 N N . LYS A 1 182 ? 2.373 -11.074 10.193 1.00 82.81 182 LYS A N 1
ATOM 1459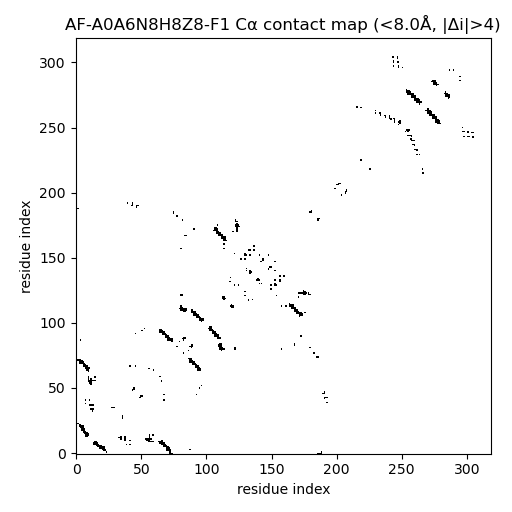 C CA . LYS A 1 182 ? 2.715 -12.233 11.040 1.00 82.81 182 LYS A CA 1
ATOM 1460 C C . LYS A 1 182 ? 1.559 -13.226 11.162 1.00 82.81 182 LYS A C 1
ATOM 1462 O O . LYS A 1 182 ? 1.773 -14.338 11.630 1.00 82.81 182 LYS A O 1
ATOM 1467 N N . LEU A 1 183 ? 0.346 -12.832 10.774 1.00 71.38 183 LEU A N 1
ATOM 1468 C CA . LEU A 1 183 ? -0.723 -13.781 10.504 1.00 71.38 183 LEU A CA 1
ATOM 1469 C C . LEU A 1 183 ? -0.399 -14.393 9.138 1.00 71.38 183 LEU A C 1
ATOM 1471 O O . LEU A 1 183 ? -0.376 -13.650 8.160 1.00 71.38 183 LEU A O 1
ATOM 1475 N N . ASP A 1 184 ? -0.142 -15.704 9.098 1.00 54.88 184 ASP A N 1
ATOM 1476 C CA . ASP A 1 184 ? 0.456 -16.518 8.007 1.00 54.88 184 ASP A CA 1
ATOM 1477 C C . ASP A 1 184 ? -0.095 -16.330 6.568 1.00 54.88 184 ASP A C 1
ATOM 1479 O O . ASP A 1 184 ? 0.341 -16.997 5.637 1.00 54.88 184 ASP A O 1
ATOM 1483 N N . TYR A 1 185 ? -1.052 -15.429 6.345 1.00 61.62 185 TYR A 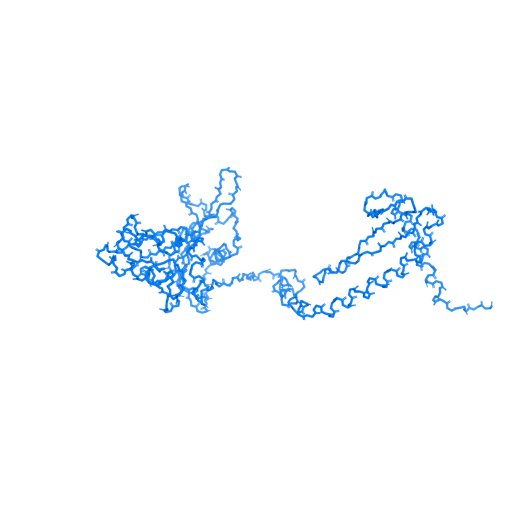N 1
ATOM 1484 C CA . TYR A 1 185 ? -1.776 -15.251 5.088 1.00 61.62 185 TYR A CA 1
ATOM 1485 C C . TYR A 1 185 ? -2.017 -13.785 4.694 1.00 61.62 185 TYR A C 1
ATOM 1487 O O . TYR A 1 185 ? -2.813 -13.517 3.787 1.00 61.62 185 TYR A O 1
ATOM 1495 N N . PHE A 1 186 ? -1.384 -12.814 5.360 1.00 70.94 186 PHE A N 1
ATOM 1496 C CA . PHE A 1 186 ? -1.491 -11.415 4.947 1.00 70.94 186 PHE A CA 1
ATOM 1497 C C . PHE A 1 186 ? -0.364 -11.039 3.978 1.00 70.94 186 PHE A C 1
ATOM 1499 O O . PHE A 1 186 ? 0.749 -10.704 4.379 1.00 70.94 186 PHE A O 1
ATOM 1506 N N . GLU A 1 187 ? -0.689 -11.011 2.687 1.00 77.50 187 GLU A N 1
ATOM 1507 C CA . GLU A 1 187 ? 0.127 -10.368 1.656 1.00 77.50 187 GLU A CA 1
ATOM 1508 C C . GLU A 1 187 ? -0.710 -9.367 0.853 1.00 77.50 187 GLU A C 1
ATOM 1510 O O . GLU A 1 187 ? -1.831 -9.660 0.402 1.00 77.50 187 GLU A O 1
ATOM 1515 N N . LEU A 1 188 ? -0.145 -8.165 0.688 1.00 81.94 188 LEU A N 1
ATOM 1516 C CA . LEU A 1 188 ? -0.678 -7.165 -0.230 1.00 81.94 188 LEU A CA 1
ATOM 1517 C C . LEU A 1 188 ? -0.521 -7.687 -1.662 1.00 81.94 188 LEU A C 1
ATOM 1519 O O . LEU A 1 188 ? 0.539 -8.226 -1.979 1.00 81.94 188 LEU A O 1
ATOM 1523 N N . PRO A 1 189 ? -1.543 -7.539 -2.520 1.00 83.31 189 PRO A N 1
ATOM 1524 C CA . PRO A 1 189 ? -1.445 -8.000 -3.895 1.00 83.31 189 PRO A CA 1
ATOM 1525 C C . PRO A 1 189 ? -0.367 -7.220 -4.654 1.00 83.31 189 PRO A C 1
ATOM 1527 O O . PRO A 1 189 ? -0.196 -6.015 -4.457 1.00 83.31 189 PRO A O 1
ATOM 1530 N N . GLU A 1 190 ? 0.331 -7.913 -5.548 1.00 80.62 190 GLU A N 1
ATOM 1531 C CA . GLU A 1 190 ? 1.180 -7.277 -6.549 1.00 80.62 190 GLU A CA 1
ATOM 1532 C C . GLU A 1 190 ? 0.299 -6.645 -7.634 1.00 80.62 190 GLU A C 1
ATOM 1534 O O . GLU A 1 190 ? -0.698 -7.230 -8.064 1.00 80.62 190 GLU A O 1
ATOM 1539 N N . PHE A 1 191 ? 0.651 -5.437 -8.075 1.00 84.56 191 PHE A N 1
ATOM 1540 C CA . PHE A 1 191 ? -0.111 -4.704 -9.079 1.00 84.56 191 PHE A CA 1
ATOM 1541 C C . PHE A 1 191 ? 0.751 -4.405 -10.303 1.00 84.56 191 PHE A C 1
ATOM 1543 O O . PHE A 1 191 ? 1.769 -3.718 -10.216 1.00 84.56 191 PHE A O 1
ATOM 1550 N N . SER A 1 192 ? 0.296 -4.869 -11.464 1.00 75.00 192 SER A N 1
ATOM 1551 C CA . SER A 1 192 ? 0.921 -4.599 -12.758 1.00 75.00 192 SER A CA 1
ATOM 1552 C C . SER A 1 192 ? -0.031 -3.813 -13.652 1.00 75.00 192 SER A C 1
ATOM 1554 O O . SER A 1 192 ? -1.153 -4.248 -13.909 1.00 75.00 192 SER A O 1
ATOM 1556 N N . LEU A 1 193 ? 0.428 -2.660 -14.143 1.00 76.75 193 LEU A N 1
ATOM 1557 C CA . LEU A 1 193 ? -0.316 -1.837 -15.093 1.00 76.75 193 LEU A CA 1
ATOM 1558 C C . LEU A 1 193 ? 0.216 -2.035 -16.513 1.00 76.75 193 LEU A C 1
ATOM 1560 O O . LEU A 1 193 ? 1.356 -1.676 -16.815 1.00 76.75 193 LEU A O 1
ATOM 1564 N N . PHE A 1 194 ? -0.652 -2.529 -17.388 1.00 62.28 194 PHE A N 1
ATOM 1565 C CA . PHE A 1 194 ? -0.402 -2.664 -18.817 1.00 62.28 194 PHE A CA 1
ATOM 1566 C C . PHE A 1 194 ? -1.054 -1.491 -19.541 1.00 62.28 194 PHE A C 1
ATOM 1568 O O . PHE A 1 194 ? -2.263 -1.290 -19.431 1.00 62.28 194 PHE A O 1
ATOM 1575 N N . ASP A 1 195 ? -0.255 -0.697 -20.249 1.00 57.34 195 ASP A N 1
ATOM 1576 C CA . ASP A 1 195 ? -0.807 0.318 -21.140 1.00 57.34 195 ASP A CA 1
ATOM 1577 C C . ASP A 1 195 ? -1.177 -0.351 -22.466 1.00 57.34 195 ASP A C 1
ATOM 1579 O O . ASP A 1 195 ? -0.365 -1.093 -23.016 1.00 57.34 195 ASP A O 1
ATOM 1583 N N . ALA A 1 196 ? -2.382 -0.111 -22.977 1.00 48.66 196 ALA A N 1
ATOM 1584 C CA . ALA A 1 196 ? -2.813 -0.699 -24.247 1.00 48.66 196 ALA A CA 1
ATOM 1585 C C . ALA A 1 196 ? -2.015 -0.138 -25.438 1.00 48.66 196 ALA A C 1
ATOM 1587 O O . ALA A 1 196 ? -1.890 -0.808 -26.459 1.00 48.66 196 ALA A O 1
ATOM 1588 N N . GLU A 1 197 ? -1.457 1.069 -25.285 1.00 44.50 197 GLU A N 1
ATOM 1589 C CA . GLU A 1 197 ? -0.600 1.729 -26.276 1.00 44.50 197 GLU A CA 1
ATOM 1590 C C . GLU A 1 197 ? 0.898 1.478 -26.050 1.00 44.50 197 GLU A C 1
ATOM 1592 O O . GLU A 1 197 ? 1.729 2.007 -26.788 1.00 44.50 197 GLU A O 1
ATOM 1597 N N . GLN A 1 198 ? 1.287 0.681 -25.043 1.00 44.56 198 GLN A N 1
ATOM 1598 C CA . GLN A 1 198 ? 2.673 0.219 -24.979 1.00 44.56 198 GLN A CA 1
ATOM 1599 C C . GLN A 1 198 ? 2.977 -0.571 -26.246 1.00 44.56 198 GLN A C 1
ATOM 1601 O O . GLN A 1 198 ? 2.143 -1.352 -26.699 1.00 44.56 198 GLN A O 1
ATOM 1606 N N . ASP A 1 199 ? 4.184 -0.388 -26.785 1.00 42.53 199 ASP A N 1
ATOM 1607 C CA . ASP A 1 199 ? 4.734 -1.251 -27.823 1.00 42.53 199 ASP A CA 1
ATOM 1608 C C . ASP A 1 199 ? 4.556 -2.715 -27.383 1.00 42.53 199 ASP A C 1
ATOM 1610 O O . ASP A 1 199 ? 5.371 -3.266 -26.638 1.00 42.53 199 ASP A O 1
ATOM 1614 N N . LEU A 1 200 ? 3.490 -3.355 -27.882 1.00 43.09 200 LEU A N 1
ATOM 1615 C CA . LEU A 1 200 ? 3.226 -4.796 -27.787 1.00 43.09 200 LEU A CA 1
ATOM 1616 C C . LEU A 1 200 ? 4.319 -5.598 -28.504 1.00 43.09 200 LEU A C 1
ATOM 1618 O O . LEU A 1 200 ? 4.309 -6.828 -28.516 1.00 43.09 200 LEU A O 1
ATOM 1622 N N . ASN A 1 201 ? 5.276 -4.895 -29.112 1.00 43.50 201 ASN A N 1
ATOM 1623 C CA . ASN A 1 201 ? 6.546 -5.433 -29.516 1.00 43.50 201 ASN A CA 1
ATOM 1624 C C . ASN A 1 201 ? 7.204 -6.136 -28.323 1.00 43.50 201 ASN A C 1
ATOM 1626 O O . ASN A 1 201 ? 7.689 -5.510 -27.382 1.00 43.50 201 ASN A O 1
ATOM 1630 N N . ILE A 1 202 ? 7.266 -7.461 -28.425 1.00 40.19 202 ILE A N 1
ATOM 1631 C CA . ILE A 1 202 ? 7.922 -8.355 -27.472 1.00 40.19 202 ILE A CA 1
ATOM 1632 C C . ILE A 1 202 ? 9.374 -7.916 -27.219 1.00 40.19 202 ILE A C 1
ATOM 1634 O O . ILE A 1 202 ? 9.893 -8.144 -26.134 1.00 40.19 202 ILE A O 1
ATOM 1638 N N . GLY A 1 203 ? 10.036 -7.256 -28.176 1.00 41.88 203 GLY A N 1
ATOM 1639 C CA . GLY A 1 203 ? 11.391 -6.721 -28.017 1.00 41.88 203 GLY A CA 1
ATOM 1640 C C . GLY A 1 203 ? 11.503 -5.454 -27.160 1.00 41.88 203 GLY A C 1
ATOM 1641 O O . GLY A 1 203 ? 12.620 -5.035 -26.859 1.00 41.88 203 GLY A O 1
ATOM 1642 N N . SER A 1 204 ? 10.392 -4.826 -26.764 1.00 48.59 204 SER A N 1
ATOM 1643 C CA . SER A 1 204 ? 10.419 -3.598 -25.969 1.00 48.59 204 SER A CA 1
ATOM 1644 C C . SER A 1 204 ? 10.919 -3.864 -24.544 1.00 48.59 204 SER A C 1
ATOM 1646 O O . SER A 1 204 ? 10.593 -4.868 -23.905 1.00 48.59 204 SER A O 1
ATOM 1648 N N . THR A 1 205 ? 11.713 -2.933 -24.007 1.00 53.88 205 THR A N 1
ATOM 1649 C CA . THR A 1 205 ? 12.298 -3.050 -22.661 1.00 53.88 205 THR A CA 1
ATOM 1650 C C . THR A 1 205 ? 11.228 -3.217 -21.582 1.00 53.88 205 THR A C 1
ATOM 1652 O O . THR A 1 205 ? 11.455 -3.928 -20.609 1.00 53.88 205 THR A O 1
ATOM 1655 N N . ASN A 1 206 ? 10.061 -2.588 -21.751 1.00 48.84 206 ASN A N 1
ATOM 1656 C CA . ASN A 1 206 ? 8.974 -2.637 -20.776 1.00 48.84 206 ASN A CA 1
ATOM 1657 C C . ASN A 1 206 ? 8.326 -4.031 -20.717 1.00 48.84 206 ASN A C 1
ATOM 1659 O O . ASN A 1 20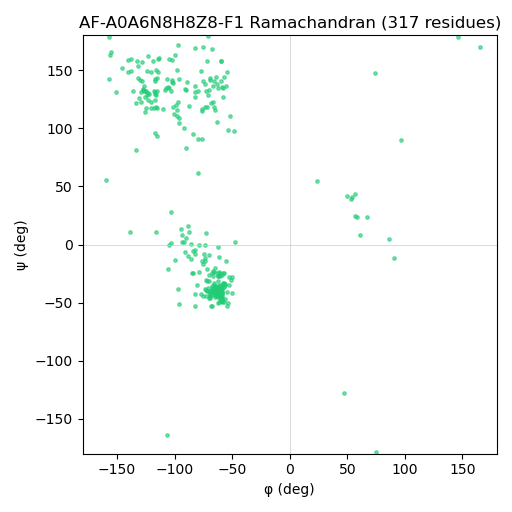6 ? 8.207 -4.588 -19.629 1.00 48.84 206 ASN A O 1
ATOM 1663 N N . PHE A 1 207 ? 8.027 -4.636 -21.874 1.00 47.75 207 PHE A N 1
ATOM 1664 C CA . PHE A 1 207 ? 7.519 -6.008 -21.950 1.00 47.75 207 PHE A CA 1
ATOM 1665 C C . PHE A 1 207 ? 8.543 -7.010 -21.398 1.00 47.75 207 PHE A C 1
ATOM 1667 O O . PHE A 1 207 ? 8.239 -7.786 -20.495 1.00 47.75 207 PHE A O 1
ATOM 1674 N N . GLN A 1 208 ? 9.796 -6.935 -21.859 1.00 52.94 208 GLN A N 1
ATOM 1675 C CA . GLN A 1 208 ? 10.875 -7.817 -21.396 1.00 52.94 208 GLN A CA 1
ATOM 1676 C C . GLN A 1 208 ? 11.111 -7.716 -19.881 1.00 52.94 208 GLN A C 1
ATOM 1678 O O . GLN A 1 208 ? 11.333 -8.729 -19.221 1.00 52.94 208 GLN A O 1
ATOM 1683 N N . ASN A 1 209 ? 11.035 -6.512 -19.298 1.00 59.53 209 ASN A N 1
ATOM 1684 C CA . ASN A 1 209 ? 11.268 -6.298 -17.866 1.00 59.53 209 ASN A CA 1
ATOM 1685 C C . ASN A 1 209 ? 10.281 -7.044 -16.959 1.00 59.53 209 ASN A C 1
ATOM 1687 O O . ASN A 1 209 ? 10.658 -7.373 -15.838 1.00 59.53 209 ASN A O 1
ATOM 1691 N N . GLN A 1 210 ? 9.069 -7.344 -17.427 1.00 52.06 210 GLN A N 1
ATOM 1692 C CA . GLN A 1 210 ? 8.086 -8.098 -16.644 1.00 52.06 210 GLN A CA 1
ATOM 1693 C C . GLN A 1 210 ? 8.457 -9.580 -16.509 1.00 52.06 210 GLN A C 1
ATOM 1695 O O . GLN A 1 210 ? 8.185 -10.200 -15.487 1.00 52.06 210 GLN A O 1
ATOM 1700 N N . PHE A 1 211 ? 9.134 -10.141 -17.515 1.00 53.84 211 PHE A N 1
ATOM 1701 C CA . PHE A 1 211 ? 9.529 -11.553 -17.542 1.00 53.84 211 PHE A CA 1
ATOM 1702 C C . PHE A 1 211 ? 10.991 -11.780 -17.129 1.00 53.84 211 PHE A C 1
ATOM 1704 O O . PHE A 1 211 ? 11.373 -12.904 -16.799 1.00 53.84 211 PHE A O 1
ATOM 1711 N N . LYS A 1 212 ? 11.810 -10.718 -17.069 1.00 61.00 212 LYS A N 1
ATOM 1712 C CA . LYS A 1 212 ? 13.196 -10.772 -16.568 1.00 61.00 212 LYS A CA 1
ATOM 1713 C C . LYS A 1 212 ? 13.340 -11.451 -15.201 1.00 61.00 212 LYS A C 1
ATOM 1715 O O . LYS A 1 212 ? 14.269 -12.242 -15.071 1.00 61.00 212 LYS A O 1
ATOM 1720 N N . PRO A 1 213 ? 12.467 -11.233 -14.196 1.00 60.47 213 PRO A N 1
ATOM 1721 C CA . PRO A 1 213 ? 12.581 -11.928 -12.913 1.00 60.47 213 PRO A CA 1
ATOM 1722 C C . PRO A 1 213 ? 12.512 -13.456 -13.036 1.00 60.47 213 PRO A C 1
ATOM 1724 O O . PRO A 1 213 ? 13.225 -14.153 -12.321 1.00 60.47 213 PRO A O 1
ATOM 1727 N N . ILE A 1 214 ? 11.715 -13.982 -13.973 1.00 54.09 214 ILE A N 1
ATOM 1728 C CA . ILE A 1 214 ? 11.584 -15.427 -14.221 1.00 54.09 214 ILE A CA 1
ATOM 1729 C C . ILE A 1 214 ? 12.883 -15.978 -14.819 1.00 54.09 214 ILE A C 1
ATOM 1731 O O . ILE A 1 214 ? 13.408 -16.989 -14.350 1.00 54.09 214 ILE A O 1
ATOM 1735 N N . ALA A 1 215 ? 13.435 -15.285 -15.819 1.00 56.72 215 ALA A N 1
ATOM 1736 C CA . ALA A 1 215 ? 14.715 -15.648 -16.422 1.00 56.72 215 ALA A CA 1
ATOM 1737 C C . ALA A 1 215 ? 15.869 -15.563 -15.406 1.00 56.72 215 ALA A C 1
ATOM 1739 O O . ALA A 1 215 ? 16.669 -16.490 -15.304 1.00 56.72 215 ALA A O 1
ATOM 1740 N N . ASN A 1 216 ? 15.913 -14.498 -14.601 1.00 65.81 216 ASN A N 1
ATOM 1741 C CA . ASN A 1 216 ? 16.926 -14.298 -13.563 1.00 65.81 216 ASN A CA 1
ATOM 1742 C C . ASN A 1 216 ? 16.849 -15.379 -12.486 1.00 65.81 216 ASN A C 1
ATOM 1744 O O . ASN A 1 216 ? 17.875 -15.939 -12.119 1.00 65.81 216 ASN A O 1
ATOM 1748 N N . LYS A 1 217 ? 15.638 -15.738 -12.047 1.00 68.19 217 LYS A N 1
ATOM 1749 C CA . LYS A 1 217 ? 15.432 -16.845 -11.110 1.00 68.19 217 LYS A CA 1
ATOM 1750 C C . LYS A 1 217 ? 15.956 -18.160 -11.683 1.00 68.19 217 LYS A C 1
ATOM 1752 O O . LYS A 1 217 ? 16.703 -18.858 -11.012 1.00 68.19 217 LYS A O 1
ATOM 1757 N N . SER A 1 218 ? 15.665 -18.454 -12.952 1.00 65.38 218 SER A N 1
ATOM 1758 C CA . SER A 1 218 ? 16.207 -19.644 -13.619 1.00 65.38 218 SER A CA 1
ATOM 1759 C C . SER A 1 218 ? 17.738 -19.629 -13.710 1.00 65.38 218 SER A C 1
ATOM 1761 O O . SER A 1 218 ? 18.362 -20.689 -13.653 1.00 65.38 218 SER A O 1
ATOM 1763 N N . LEU A 1 219 ? 18.361 -18.461 -13.883 1.00 67.38 219 LEU A N 1
ATOM 1764 C CA . LEU A 1 219 ? 19.820 -18.320 -13.902 1.00 67.38 219 LEU A CA 1
ATOM 1765 C C . LEU A 1 219 ? 20.431 -18.508 -12.507 1.00 67.38 219 LEU A C 1
ATOM 1767 O O . LEU A 1 219 ? 21.460 -19.176 -12.382 1.00 67.38 219 LEU A O 1
ATOM 1771 N N . ASP A 1 220 ? 19.779 -17.979 -11.472 1.00 71.44 220 ASP A N 1
ATOM 1772 C CA . ASP A 1 220 ? 20.163 -18.165 -10.072 1.00 71.44 220 ASP A CA 1
ATOM 1773 C C . ASP A 1 220 ? 20.014 -19.626 -9.630 1.00 71.44 220 ASP A C 1
ATOM 1775 O O . ASP A 1 220 ? 20.926 -20.179 -9.014 1.00 71.44 220 ASP A O 1
ATOM 1779 N N . ASP A 1 221 ? 18.939 -20.304 -10.030 1.00 74.12 221 ASP A N 1
ATOM 1780 C CA . ASP A 1 221 ? 18.732 -21.732 -9.760 1.00 74.12 221 ASP A CA 1
ATOM 1781 C C . ASP A 1 221 ? 19.823 -22.596 -10.429 1.00 74.12 221 ASP A C 1
ATOM 1783 O O . ASP A 1 221 ? 20.200 -23.660 -9.935 1.00 74.12 221 ASP A O 1
ATOM 1787 N N . ASN A 1 222 ? 20.409 -22.105 -11.527 1.00 74.69 222 ASN A N 1
ATOM 1788 C CA . ASN A 1 222 ? 21.480 -22.762 -12.279 1.00 74.69 222 ASN A CA 1
ATOM 1789 C C . ASN A 1 222 ? 22.875 -22.163 -12.016 1.00 74.69 222 ASN A C 1
ATOM 1791 O O . ASN A 1 222 ? 23.781 -22.289 -12.851 1.00 74.69 222 ASN A O 1
ATOM 1795 N N . LYS A 1 223 ? 23.102 -21.582 -10.828 1.00 73.44 223 LYS A N 1
ATOM 1796 C CA . LYS A 1 223 ? 24.354 -20.892 -10.455 1.00 73.44 223 LYS A CA 1
ATOM 1797 C C . LYS A 1 223 ? 25.632 -21.695 -10.694 1.00 73.44 223 LYS A C 1
ATOM 1799 O O . LYS A 1 223 ? 26.694 -21.141 -10.978 1.00 73.44 223 LYS A O 1
ATOM 1804 N N . ARG A 1 224 ? 25.554 -23.025 -10.592 1.00 75.44 224 ARG A N 1
ATOM 1805 C CA . ARG A 1 224 ? 26.694 -23.925 -10.825 1.00 75.44 224 ARG A CA 1
ATOM 1806 C C . ARG A 1 224 ? 27.131 -23.938 -12.295 1.00 75.44 224 ARG A C 1
ATOM 1808 O O . ARG A 1 224 ? 28.328 -24.009 -12.569 1.00 75.44 224 ARG A O 1
ATOM 1815 N N . LEU A 1 225 ? 26.183 -23.870 -13.233 1.00 75.75 225 LEU A N 1
ATOM 1816 C CA . LEU A 1 225 ? 26.457 -23.833 -14.673 1.00 75.75 225 LEU A CA 1
ATOM 1817 C C . LEU A 1 225 ? 26.934 -22.447 -15.110 1.00 75.75 225 LEU A C 1
ATOM 1819 O O . LEU A 1 225 ? 27.914 -22.354 -15.850 1.00 75.75 225 LEU A O 1
ATOM 1823 N N . THR A 1 226 ? 26.309 -21.384 -14.601 1.00 73.00 226 THR A N 1
ATOM 1824 C CA . THR A 1 226 ? 26.706 -20.000 -14.903 1.00 73.00 226 THR A CA 1
ATOM 1825 C C . THR A 1 226 ? 28.109 -19.695 -14.374 1.00 73.00 226 THR A C 1
ATOM 1827 O O . THR A 1 226 ? 28.958 -19.243 -15.137 1.00 73.00 226 THR A O 1
ATOM 1830 N N . THR A 1 227 ? 28.437 -20.097 -13.140 1.00 75.88 227 THR A N 1
ATOM 1831 C CA . THR A 1 227 ? 29.812 -19.996 -12.600 1.00 75.88 227 THR A CA 1
ATOM 1832 C C . THR A 1 227 ? 30.830 -20.776 -13.448 1.00 75.88 227 THR A C 1
ATOM 1834 O O . THR A 1 227 ? 31.969 -20.343 -13.634 1.00 75.88 227 THR A O 1
ATOM 1837 N N . LYS A 1 228 ? 30.453 -21.948 -13.983 1.00 80.69 228 LYS A N 1
ATOM 1838 C CA . LYS A 1 228 ? 31.340 -22.754 -14.843 1.00 80.69 228 LYS A CA 1
ATOM 1839 C C . LYS A 1 228 ? 31.615 -22.061 -16.181 1.00 80.69 228 LYS A C 1
ATOM 1841 O O . LYS A 1 228 ? 32.747 -22.110 -16.660 1.00 80.69 228 LYS A O 1
ATOM 1846 N N . LEU A 1 229 ? 30.602 -21.430 -16.772 1.00 75.31 229 LEU A N 1
ATOM 1847 C CA . LEU A 1 229 ? 30.742 -20.627 -17.987 1.00 75.31 229 LEU A CA 1
ATOM 1848 C C . LEU A 1 229 ? 31.614 -19.391 -17.745 1.00 75.31 229 LEU A C 1
ATOM 1850 O O . LEU A 1 229 ? 32.535 -19.154 -18.519 1.00 75.31 229 LEU A O 1
ATOM 1854 N N . GLU A 1 230 ? 31.396 -18.666 -16.647 1.00 76.94 230 GLU A N 1
ATOM 1855 C CA . GLU A 1 230 ? 32.186 -17.482 -16.282 1.00 76.94 230 GLU A CA 1
ATOM 1856 C C . GLU A 1 230 ? 33.678 -17.808 -16.129 1.00 76.94 230 GLU A C 1
ATOM 1858 O O . GLU A 1 230 ? 34.522 -17.150 -16.734 1.00 76.94 230 GLU A O 1
ATOM 1863 N N . ARG A 1 231 ? 34.014 -18.904 -15.434 1.00 78.75 231 ARG A N 1
ATOM 1864 C CA . ARG A 1 231 ? 35.406 -19.379 -15.322 1.00 78.75 231 ARG A CA 1
ATOM 1865 C C . ARG A 1 231 ? 36.035 -19.721 -16.671 1.00 78.75 231 ARG A C 1
ATOM 1867 O O . ARG A 1 231 ? 37.231 -19.511 -16.858 1.00 78.75 231 ARG A O 1
ATOM 1874 N N . ARG A 1 232 ? 35.254 -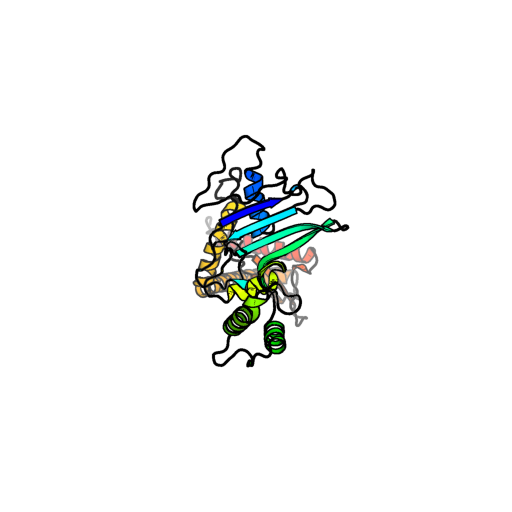20.266 -17.607 1.00 78.00 232 ARG A N 1
ATOM 1875 C CA . ARG A 1 232 ? 35.746 -20.596 -18.951 1.00 78.00 232 ARG A CA 1
ATOM 1876 C C . ARG A 1 232 ? 36.041 -19.331 -19.754 1.00 78.00 232 ARG A C 1
ATOM 1878 O O . ARG A 1 232 ? 37.108 -19.245 -20.346 1.00 78.00 232 ARG A O 1
ATOM 1885 N N . VAL A 1 233 ? 35.142 -18.348 -19.708 1.00 74.12 233 VAL A N 1
ATOM 1886 C CA . VAL A 1 233 ? 35.333 -17.047 -20.368 1.00 74.12 233 VAL A CA 1
ATOM 1887 C C . VAL A 1 233 ? 36.544 -16.309 -19.792 1.00 74.12 233 VAL A C 1
ATOM 1889 O O . VAL A 1 233 ? 37.358 -15.802 -20.559 1.00 74.12 233 VAL A O 1
ATOM 1892 N N . GLN A 1 234 ? 36.714 -16.315 -18.465 1.00 75.56 234 GLN A N 1
ATOM 1893 C CA . GLN A 1 234 ? 37.898 -15.769 -17.794 1.00 75.56 234 GLN A CA 1
ATOM 1894 C C . GLN A 1 234 ? 39.187 -16.437 -18.300 1.00 75.56 234 GLN A C 1
ATOM 1896 O O . GLN A 1 234 ? 40.111 -15.748 -18.722 1.00 75.56 234 GLN A O 1
ATOM 1901 N N . SER A 1 235 ? 39.224 -17.774 -18.334 1.00 79.56 235 SER A N 1
ATOM 1902 C CA . SER A 1 235 ? 40.399 -18.524 -18.800 1.00 79.56 235 SER A CA 1
ATOM 1903 C C . SER A 1 235 ? 40.728 -18.266 -20.273 1.00 79.56 235 SER A C 1
ATOM 1905 O O . SER A 1 235 ? 41.900 -18.177 -20.638 1.00 79.56 235 SER A O 1
ATOM 1907 N N . ASP A 1 236 ? 39.716 -18.146 -21.132 1.00 74.94 236 ASP A N 1
ATOM 1908 C CA . ASP A 1 236 ? 39.932 -17.873 -22.552 1.00 74.94 236 ASP A CA 1
ATOM 1909 C C . ASP A 1 236 ? 40.431 -16.435 -22.770 1.00 74.94 236 ASP A C 1
ATOM 1911 O O . ASP A 1 236 ? 41.371 -16.230 -23.536 1.00 74.94 236 ASP A O 1
ATOM 1915 N N . LEU A 1 237 ? 39.903 -15.450 -22.033 1.00 70.56 237 LEU A N 1
ATOM 1916 C CA . LEU A 1 237 ? 40.418 -14.077 -22.067 1.00 70.56 237 LEU A CA 1
ATOM 1917 C C . LEU A 1 237 ? 41.860 -13.984 -21.552 1.00 70.56 237 LEU A C 1
ATOM 1919 O O . LEU A 1 237 ? 42.676 -13.318 -22.181 1.00 70.56 237 LEU A O 1
ATOM 1923 N N . GLU A 1 238 ? 42.210 -14.664 -20.460 1.00 78.94 238 GLU A N 1
ATOM 1924 C CA . GLU A 1 238 ? 43.584 -14.684 -19.930 1.00 78.94 238 GLU A CA 1
ATOM 1925 C C . GLU A 1 238 ? 44.597 -15.213 -20.954 1.00 78.94 238 GLU A C 1
ATOM 1927 O O . GLU A 1 238 ? 45.677 -14.636 -21.119 1.00 78.94 238 GLU A O 1
ATOM 1932 N N . LYS A 1 239 ? 44.245 -16.272 -21.696 1.00 79.06 239 LYS A N 1
ATOM 1933 C CA . LYS A 1 239 ? 45.092 -16.804 -22.778 1.00 79.06 239 LYS A CA 1
ATOM 1934 C C . LYS A 1 239 ? 45.321 -15.772 -23.877 1.00 79.06 239 LYS A C 1
ATOM 1936 O O . LYS A 1 239 ? 46.457 -15.580 -24.304 1.00 79.06 239 LYS A O 1
ATOM 1941 N N . GLU A 1 240 ? 44.265 -15.096 -24.320 1.00 72.81 240 GLU A N 1
ATOM 1942 C CA . GLU A 1 240 ? 44.370 -14.108 -25.398 1.00 72.81 240 GLU A CA 1
ATOM 1943 C C . GLU A 1 240 ? 45.142 -12.857 -24.935 1.00 72.81 240 GLU A C 1
ATOM 1945 O O . GLU A 1 240 ? 46.028 -12.368 -25.639 1.00 72.81 240 GLU A O 1
ATOM 1950 N N . PHE A 1 241 ? 44.897 -12.381 -23.708 1.00 73.00 241 PHE A N 1
ATOM 1951 C CA . PHE A 1 241 ? 45.595 -11.225 -23.136 1.00 73.00 241 PHE A CA 1
ATOM 1952 C C . PHE A 1 241 ? 47.055 -11.503 -22.767 1.00 73.00 241 PHE A C 1
ATOM 1954 O O . PHE A 1 241 ? 47.857 -10.568 -22.748 1.00 73.00 241 PHE A O 1
ATOM 1961 N N . THR A 1 242 ? 47.447 -12.765 -22.575 1.00 80.81 242 THR A N 1
ATOM 1962 C CA . THR A 1 242 ? 48.863 -13.152 -22.461 1.00 80.81 242 THR A CA 1
ATOM 1963 C C . THR A 1 242 ? 49.621 -12.814 -23.749 1.00 80.81 242 THR A C 1
ATOM 1965 O O . THR A 1 242 ? 50.694 -12.214 -23.699 1.00 80.81 242 THR A O 1
ATOM 1968 N N . ILE A 1 243 ? 49.036 -13.113 -24.913 1.00 77.62 243 ILE A N 1
ATOM 1969 C CA . ILE A 1 243 ? 49.642 -12.816 -26.222 1.00 77.62 243 ILE A CA 1
ATOM 1970 C C . ILE A 1 243 ? 49.669 -11.300 -26.463 1.00 77.62 243 ILE A C 1
ATOM 1972 O O . ILE A 1 243 ? 50.678 -10.751 -26.904 1.00 77.62 243 ILE A O 1
ATOM 1976 N N . ILE A 1 244 ? 48.584 -10.601 -26.121 1.00 68.69 244 ILE A N 1
ATOM 1977 C CA . ILE A 1 244 ? 48.508 -9.136 -26.249 1.00 68.69 244 ILE A CA 1
ATOM 1978 C C . ILE A 1 244 ? 49.546 -8.450 -25.347 1.00 68.69 244 ILE A C 1
ATOM 1980 O O . ILE A 1 244 ? 50.182 -7.487 -25.774 1.00 68.69 244 ILE A O 1
ATOM 1984 N N . THR A 1 245 ? 49.768 -8.962 -24.132 1.00 73.19 245 THR A N 1
ATOM 1985 C CA . THR A 1 245 ? 50.795 -8.451 -23.207 1.00 73.19 245 THR A CA 1
ATOM 1986 C C . THR A 1 245 ? 52.188 -8.544 -23.834 1.00 73.19 245 THR A C 1
ATOM 1988 O O . THR A 1 245 ? 52.917 -7.554 -23.830 1.00 73.19 245 THR A O 1
ATOM 1991 N N . GLN A 1 246 ? 52.535 -9.684 -24.442 1.00 80.88 246 GLN A N 1
ATOM 1992 C CA . GLN A 1 246 ? 53.836 -9.888 -25.098 1.00 80.88 246 GLN A CA 1
ATOM 1993 C C . GLN A 1 246 ? 54.079 -8.900 -26.249 1.00 80.88 246 GLN A C 1
ATOM 1995 O O . GLN A 1 246 ? 55.200 -8.437 -26.458 1.00 80.88 246 GLN A O 1
ATOM 2000 N N . LEU A 1 247 ? 53.033 -8.549 -27.001 1.00 71.62 247 LEU A N 1
ATOM 2001 C CA . LEU A 1 247 ? 53.132 -7.550 -28.069 1.00 71.62 247 LEU A CA 1
ATOM 2002 C C . LEU A 1 247 ? 53.272 -6.128 -27.508 1.00 71.62 247 LEU A C 1
ATOM 2004 O O . LEU A 1 247 ? 54.071 -5.344 -28.018 1.00 71.62 247 LEU A O 1
ATOM 2008 N N . MET A 1 248 ? 52.555 -5.811 -26.427 1.00 72.50 248 MET A N 1
ATOM 2009 C CA . MET A 1 248 ? 52.649 -4.521 -25.733 1.00 72.50 248 MET A CA 1
ATOM 2010 C C . MET A 1 248 ? 54.030 -4.275 -25.114 1.00 72.50 248 MET A C 1
ATOM 2012 O O . MET A 1 248 ? 54.528 -3.151 -25.179 1.00 72.50 248 MET A O 1
ATOM 2016 N N . GLN A 1 249 ? 54.679 -5.314 -24.581 1.00 81.94 249 GLN A N 1
ATOM 2017 C CA . GLN A 1 249 ? 56.015 -5.230 -23.973 1.00 81.94 249 GLN A CA 1
ATOM 2018 C C . GLN A 1 249 ? 57.094 -4.689 -24.922 1.00 81.94 249 GLN A C 1
ATOM 2020 O O . GLN A 1 249 ? 58.063 -4.089 -24.468 1.00 81.94 249 GLN A O 1
ATOM 2025 N N . LYS A 1 250 ? 56.911 -4.811 -26.244 1.00 76.56 250 LYS A N 1
ATOM 2026 C CA . LYS A 1 250 ? 57.822 -4.216 -27.240 1.00 76.56 250 LYS A CA 1
ATOM 2027 C C . LYS A 1 250 ? 57.877 -2.689 -27.161 1.00 76.56 250 LYS A C 1
ATOM 2029 O O . LYS A 1 250 ? 58.905 -2.099 -27.470 1.00 76.56 250 LYS A O 1
ATOM 2034 N N . ASN A 1 251 ? 56.764 -2.069 -26.775 1.00 70.06 251 ASN A N 1
ATOM 2035 C CA . ASN A 1 251 ? 56.613 -0.617 -26.679 1.00 70.06 251 ASN A CA 1
ATOM 2036 C C . ASN A 1 251 ? 56.610 -0.126 -25.223 1.00 70.06 251 ASN A C 1
ATOM 2038 O O . ASN A 1 251 ? 56.868 1.049 -24.974 1.00 70.06 251 ASN A O 1
ATOM 2042 N N . VAL A 1 252 ? 56.309 -1.010 -24.266 1.00 75.00 252 VAL A N 1
ATOM 2043 C CA . VAL A 1 252 ? 56.307 -0.728 -22.823 1.00 75.00 252 VAL A CA 1
ATOM 2044 C C . VAL A 1 252 ? 57.042 -1.861 -22.087 1.00 75.00 252 VAL A C 1
ATOM 2046 O O . VAL A 1 252 ? 56.385 -2.768 -21.572 1.00 75.00 252 VAL A O 1
ATOM 2049 N N . PRO A 1 253 ? 58.389 -1.838 -22.036 1.00 75.06 253 PRO A N 1
ATOM 2050 C CA . PRO A 1 253 ? 59.196 -2.952 -21.519 1.00 75.06 253 PRO A CA 1
ATOM 2051 C C . PRO A 1 253 ? 58.922 -3.312 -20.051 1.00 75.06 253 PRO A C 1
ATOM 2053 O O . PRO A 1 253 ? 59.076 -4.466 -19.662 1.00 75.06 253 PRO A O 1
ATOM 2056 N N . ASP A 1 254 ? 58.463 -2.345 -19.251 1.00 75.69 254 ASP A N 1
ATOM 2057 C CA . ASP A 1 254 ? 58.199 -2.515 -17.814 1.00 75.69 254 ASP A CA 1
ATOM 2058 C C . ASP A 1 254 ? 56.836 -3.160 -17.495 1.00 75.69 254 ASP A C 1
ATOM 2060 O O . ASP A 1 254 ? 56.516 -3.411 -16.328 1.00 75.69 254 ASP A O 1
ATOM 2064 N N . LEU A 1 255 ? 55.999 -3.403 -18.511 1.00 72.06 255 LEU A N 1
ATOM 2065 C CA . LEU A 1 255 ? 54.692 -4.035 -18.347 1.00 72.06 255 LEU A CA 1
ATOM 2066 C C . LEU A 1 255 ? 54.860 -5.535 -18.068 1.00 72.06 255 LEU A C 1
ATOM 2068 O O . LEU A 1 255 ? 55.334 -6.276 -18.923 1.00 72.06 255 LEU A O 1
ATOM 2072 N N . GLU A 1 256 ? 54.412 -6.002 -16.906 1.00 74.62 256 GLU A N 1
ATOM 2073 C CA . GLU A 1 256 ? 54.500 -7.414 -16.515 1.00 74.62 256 GLU A CA 1
ATOM 2074 C C . GLU A 1 256 ? 53.352 -8.228 -17.125 1.00 74.62 256 GLU A C 1
ATOM 2076 O O . GLU A 1 256 ? 53.575 -9.249 -17.774 1.00 74.62 256 GLU A O 1
ATOM 2081 N N . LEU A 1 257 ? 52.110 -7.775 -16.916 1.00 74.75 257 LEU A N 1
ATOM 2082 C CA . LEU A 1 257 ? 50.910 -8.519 -17.295 1.00 74.75 257 LEU A CA 1
ATOM 2083 C C . LEU A 1 257 ? 49.691 -7.607 -17.471 1.00 74.75 257 LEU A C 1
ATOM 2085 O O . LEU A 1 257 ? 49.470 -6.685 -16.681 1.00 74.75 257 LEU A O 1
ATOM 2089 N N . ILE A 1 258 ? 48.858 -7.914 -18.468 1.00 70.50 258 ILE A N 1
ATOM 2090 C CA . ILE A 1 258 ? 47.496 -7.386 -18.592 1.00 70.50 258 ILE A CA 1
ATOM 2091 C C . ILE A 1 258 ? 46.527 -8.458 -18.094 1.00 70.50 258 ILE A C 1
ATOM 2093 O O . ILE A 1 258 ? 46.380 -9.506 -18.723 1.00 70.50 258 ILE A O 1
ATOM 2097 N N . LYS A 1 259 ? 45.862 -8.199 -16.967 1.00 70.62 259 LYS A N 1
ATOM 2098 C CA . LYS A 1 259 ? 44.885 -9.117 -16.378 1.00 70.62 259 LYS A CA 1
ATOM 2099 C C . LYS A 1 259 ? 43.464 -8.705 -16.760 1.00 70.62 259 LYS A C 1
ATOM 2101 O O . LYS A 1 259 ? 43.030 -7.623 -16.354 1.00 70.62 259 LYS A O 1
ATOM 2106 N N . PRO A 1 260 ? 42.728 -9.540 -17.510 1.00 67.00 260 PRO A N 1
ATOM 2107 C CA . PRO A 1 260 ? 41.297 -9.356 -17.664 1.00 67.00 260 PRO A CA 1
ATOM 2108 C C . PRO A 1 260 ? 40.570 -9.804 -16.397 1.00 67.00 260 PRO A C 1
ATOM 2110 O O . PRO A 1 260 ? 40.931 -10.814 -15.800 1.00 67.00 260 PRO A O 1
ATOM 2113 N N . SER A 1 261 ? 39.534 -9.079 -15.993 1.00 64.88 261 SER A N 1
ATOM 2114 C CA . SER A 1 261 ? 38.575 -9.518 -14.983 1.00 64.88 261 SER A CA 1
ATOM 2115 C C . SER A 1 261 ? 37.184 -9.546 -15.600 1.00 64.88 261 SER A C 1
ATOM 2117 O O . SER A 1 261 ? 36.654 -8.532 -16.055 1.00 64.88 261 SER A O 1
ATOM 2119 N N . VAL A 1 262 ? 36.588 -10.732 -15.654 1.00 64.56 262 VAL A N 1
ATOM 2120 C CA . VAL A 1 262 ? 35.224 -10.910 -16.144 1.00 64.56 262 VAL A CA 1
ATOM 2121 C C . VAL A 1 262 ? 34.244 -10.588 -15.027 1.00 64.56 262 VAL A C 1
ATOM 2123 O O . VAL A 1 262 ? 34.324 -11.147 -13.938 1.00 64.56 262 VAL A O 1
ATOM 2126 N N . ASN A 1 263 ? 33.299 -9.698 -15.319 1.00 60.78 263 ASN A N 1
ATOM 2127 C CA . ASN A 1 263 ? 32.130 -9.461 -14.489 1.00 60.78 263 ASN A CA 1
ATOM 2128 C C . ASN A 1 263 ? 30.893 -9.873 -15.296 1.00 60.78 263 ASN A C 1
ATOM 2130 O O . ASN A 1 263 ? 30.361 -9.103 -16.109 1.00 60.78 263 ASN A O 1
ATOM 2134 N N . CYS A 1 264 ? 30.458 -11.124 -15.124 1.00 58.84 264 CYS A N 1
ATOM 2135 C CA . CYS A 1 264 ? 29.275 -11.628 -15.810 1.00 58.84 264 CYS A CA 1
ATOM 2136 C C . CYS A 1 264 ? 28.004 -11.081 -15.156 1.00 58.84 264 CYS A C 1
ATOM 2138 O O . CYS A 1 264 ? 27.398 -11.708 -14.287 1.00 58.84 264 CYS A O 1
ATOM 2140 N N . ASN A 1 265 ? 27.533 -9.934 -15.645 1.00 61.78 265 ASN A N 1
ATOM 2141 C CA . ASN A 1 265 ? 26.148 -9.545 -15.437 1.00 61.78 265 ASN A CA 1
ATOM 2142 C C . ASN A 1 265 ? 25.266 -10.290 -16.447 1.00 61.78 265 ASN A C 1
ATOM 2144 O O . ASN A 1 265 ? 25.018 -9.807 -17.555 1.00 61.78 265 ASN A O 1
ATOM 2148 N N . TRP A 1 266 ? 24.786 -11.471 -16.051 1.00 64.38 266 TRP A N 1
ATOM 2149 C CA . TRP A 1 266 ? 23.905 -12.314 -16.869 1.00 64.38 266 TRP A CA 1
ATOM 2150 C C . TRP A 1 266 ? 22.630 -11.599 -17.340 1.00 64.38 266 TRP A C 1
ATOM 2152 O O . TRP A 1 266 ? 22.000 -12.055 -18.290 1.00 64.38 266 TRP A O 1
ATOM 2162 N N . ASN A 1 267 ? 22.294 -10.446 -16.750 1.00 56.50 267 ASN A N 1
ATOM 2163 C CA . ASN A 1 267 ? 21.136 -9.661 -17.148 1.00 56.50 267 ASN A CA 1
ATOM 2164 C C . ASN A 1 267 ? 21.367 -8.827 -18.421 1.00 56.50 267 ASN A C 1
ATOM 2166 O O . ASN A 1 267 ? 20.369 -8.469 -19.033 1.00 56.50 267 ASN A O 1
ATOM 2170 N N . ASN A 1 268 ? 22.605 -8.461 -18.812 1.00 55.09 268 ASN A N 1
ATOM 2171 C CA . ASN A 1 268 ? 22.853 -7.481 -19.898 1.00 55.09 268 ASN A CA 1
ATOM 2172 C C . ASN A 1 268 ? 24.270 -7.550 -20.550 1.00 55.09 268 ASN A C 1
ATOM 2174 O O . ASN A 1 268 ? 24.941 -6.527 -20.653 1.00 55.09 268 ASN A O 1
ATOM 2178 N N . LEU A 1 269 ? 24.704 -8.710 -21.063 1.00 51.28 269 LEU A N 1
ATOM 2179 C CA . LEU A 1 269 ? 26.050 -8.985 -21.629 1.00 51.28 269 LEU A CA 1
ATOM 2180 C C . LEU A 1 269 ? 27.201 -9.119 -20.612 1.00 51.28 269 LEU A C 1
ATOM 2182 O O . LEU A 1 269 ? 27.275 -8.431 -19.595 1.00 51.28 269 LEU A O 1
ATOM 2186 N N . VAL A 1 270 ? 28.162 -9.978 -20.978 1.00 45.53 270 VAL A N 1
ATOM 2187 C CA . VAL A 1 270 ? 29.464 -10.123 -20.315 1.00 45.53 270 VAL A CA 1
ATOM 2188 C C . VAL A 1 270 ? 30.263 -8.831 -20.492 1.00 45.53 270 VAL A C 1
ATOM 2190 O O . VAL A 1 270 ? 30.619 -8.466 -21.613 1.00 45.53 270 VAL A O 1
ATOM 2193 N N . LYS A 1 271 ? 30.552 -8.143 -19.386 1.00 47.53 271 LYS A N 1
ATOM 2194 C CA . LYS A 1 271 ? 31.488 -7.015 -19.349 1.00 47.53 271 LYS A CA 1
ATOM 2195 C C . LYS A 1 271 ? 32.802 -7.513 -18.757 1.00 47.53 271 LYS A C 1
ATOM 2197 O O . LYS A 1 271 ? 32.793 -8.338 -17.846 1.00 47.53 271 LYS A O 1
ATOM 2202 N N . PHE A 1 272 ? 33.924 -7.039 -19.280 1.00 45.09 272 PHE A N 1
ATOM 2203 C CA . PHE A 1 272 ? 35.233 -7.323 -18.704 1.00 45.09 272 PHE A CA 1
ATOM 2204 C C . PHE A 1 272 ? 35.993 -6.017 -18.499 1.00 45.09 272 PHE A C 1
ATOM 2206 O O . PHE A 1 272 ? 35.925 -5.116 -19.336 1.00 45.09 272 PHE A O 1
ATOM 2213 N N . ASP A 1 273 ? 36.701 -5.937 -17.382 1.00 52.56 273 ASP A N 1
ATOM 2214 C CA . ASP A 1 273 ? 37.611 -4.847 -17.057 1.00 52.56 273 ASP A CA 1
ATOM 2215 C C . ASP A 1 273 ? 39.060 -5.326 -17.229 1.00 52.56 273 ASP A C 1
ATOM 2217 O O . ASP A 1 273 ? 39.336 -6.527 -17.273 1.00 52.56 273 ASP A O 1
ATOM 2221 N N . LEU A 1 274 ? 39.999 -4.388 -17.386 1.00 51.66 274 LEU A N 1
ATOM 2222 C CA . LEU A 1 274 ? 41.423 -4.690 -17.556 1.00 51.66 274 LEU A CA 1
ATOM 2223 C C . LEU A 1 274 ? 42.251 -3.967 -16.494 1.00 51.66 274 LEU A C 1
ATOM 2225 O O . LEU A 1 274 ? 42.174 -2.739 -16.365 1.00 51.66 274 LEU A O 1
ATOM 2229 N N . SER A 1 275 ? 43.103 -4.724 -15.809 1.00 66.19 275 SER A N 1
ATOM 2230 C CA . SER A 1 275 ? 44.088 -4.217 -14.853 1.00 66.19 275 SER A CA 1
ATOM 2231 C C . SER A 1 275 ? 45.507 -4.495 -15.340 1.00 66.19 275 SER A C 1
ATOM 2233 O O . SER A 1 275 ? 45.789 -5.526 -15.950 1.00 66.19 275 SER A O 1
ATOM 2235 N N . LEU A 1 276 ? 46.407 -3.550 -15.085 1.00 64.19 276 LEU A N 1
ATOM 2236 C CA . LEU A 1 276 ? 47.809 -3.603 -15.490 1.00 64.19 276 LEU A CA 1
ATOM 2237 C C . LEU A 1 276 ? 48.686 -3.861 -14.268 1.00 64.19 276 LEU A C 1
ATOM 2239 O O . LEU A 1 276 ? 48.517 -3.191 -13.246 1.00 64.19 276 LEU A O 1
ATOM 2243 N N . LYS A 1 277 ? 49.645 -4.776 -14.397 1.00 67.81 277 LYS A N 1
ATOM 2244 C CA . LYS A 1 277 ? 50.705 -4.996 -13.410 1.00 67.81 277 LYS A CA 1
ATOM 2245 C C . LYS A 1 277 ? 52.057 -4.648 -14.032 1.00 67.81 277 LYS A C 1
ATOM 2247 O O . LYS A 1 277 ? 52.329 -5.054 -15.162 1.00 67.81 277 LYS A O 1
ATOM 2252 N N . PHE A 1 278 ? 52.868 -3.878 -13.315 1.00 70.50 278 PHE A N 1
ATOM 2253 C CA . PHE A 1 278 ? 54.205 -3.452 -13.733 1.00 70.50 278 PHE A CA 1
ATOM 2254 C C . PHE A 1 278 ? 55.251 -4.064 -12.804 1.00 70.50 278 PHE A C 1
ATOM 2256 O O . PHE A 1 278 ? 54.987 -4.233 -11.616 1.00 70.50 278 PHE A O 1
ATOM 2263 N N . ASN A 1 279 ? 56.446 -4.345 -13.327 1.00 63.22 279 ASN A N 1
ATOM 2264 C CA . ASN A 1 279 ? 57.506 -5.029 -12.572 1.00 63.22 279 ASN A CA 1
ATOM 2265 C C . ASN A 1 279 ? 57.978 -4.255 -11.323 1.00 63.22 279 ASN A C 1
ATOM 2267 O O . ASN A 1 279 ? 58.530 -4.851 -10.400 1.00 63.22 279 ASN A O 1
ATOM 2271 N N . SER A 1 280 ? 57.787 -2.933 -11.298 1.00 58.44 280 SER A N 1
ATOM 2272 C CA . SER A 1 280 ? 58.193 -2.046 -10.200 1.00 58.44 280 SER A CA 1
ATOM 2273 C C . SER A 1 280 ? 57.169 -1.929 -9.069 1.00 58.44 280 SER A C 1
ATOM 2275 O O . SER A 1 280 ? 57.505 -1.399 -8.011 1.00 58.44 280 SER A O 1
ATOM 2277 N N . ASP A 1 281 ? 55.934 -2.399 -9.275 1.00 64.56 281 ASP A N 1
ATOM 2278 C CA . ASP A 1 281 ? 54.802 -2.106 -8.395 1.00 64.56 281 ASP A CA 1
ATOM 2279 C C . ASP A 1 281 ? 54.252 -3.384 -7.739 1.00 64.56 281 ASP A C 1
ATOM 2281 O O . ASP A 1 281 ? 54.112 -4.435 -8.362 1.00 64.56 281 ASP A O 1
ATOM 2285 N N . SER A 1 282 ? 53.871 -3.292 -6.462 1.00 63.88 282 SER A N 1
ATOM 2286 C CA . SER A 1 282 ? 53.229 -4.390 -5.720 1.00 63.88 282 SER A CA 1
ATOM 2287 C C . SER A 1 282 ? 51.706 -4.459 -5.906 1.00 63.88 282 SER A C 1
ATOM 2289 O O . SER A 1 282 ? 51.053 -5.325 -5.324 1.00 63.88 282 SER A O 1
ATOM 2291 N N . TYR A 1 283 ? 51.131 -3.551 -6.698 1.00 60.09 283 TYR A N 1
ATOM 2292 C CA . TYR A 1 283 ? 49.690 -3.355 -6.850 1.00 60.09 283 TYR A CA 1
ATOM 2293 C C . TYR A 1 283 ? 49.282 -3.249 -8.326 1.00 60.09 283 TYR A C 1
ATOM 2295 O O . TYR A 1 283 ? 50.085 -2.933 -9.200 1.00 60.09 283 TYR A O 1
ATOM 2303 N N . GLU A 1 284 ? 48.010 -3.533 -8.607 1.00 66.69 284 GLU A N 1
ATOM 2304 C CA . GLU A 1 284 ? 47.442 -3.495 -9.957 1.00 66.69 284 GLU A CA 1
ATOM 2305 C C . GLU A 1 284 ? 46.755 -2.152 -10.225 1.00 66.69 284 GLU A C 1
ATOM 2307 O O . GLU A 1 284 ? 46.103 -1.585 -9.346 1.00 66.69 284 GLU A O 1
ATOM 2312 N N . ILE A 1 285 ? 46.872 -1.646 -11.454 1.00 68.56 285 ILE A N 1
ATOM 2313 C CA . ILE A 1 285 ? 46.291 -0.359 -11.848 1.00 68.56 285 ILE A CA 1
ATOM 2314 C C . ILE A 1 285 ? 45.225 -0.584 -12.927 1.00 68.56 285 ILE A C 1
ATOM 2316 O O . ILE A 1 285 ? 45.569 -1.027 -14.028 1.00 68.56 285 ILE A O 1
ATOM 2320 N N . PRO A 1 286 ? 43.949 -0.232 -12.673 1.00 63.94 286 PRO A N 1
ATOM 2321 C CA . PRO A 1 286 ? 42.901 -0.292 -13.686 1.00 63.94 286 PRO A CA 1
ATOM 2322 C C . PRO A 1 286 ? 43.245 0.561 -14.908 1.00 63.94 286 PRO A C 1
ATOM 2324 O O . PRO A 1 286 ? 43.646 1.725 -14.780 1.00 63.94 286 PRO A O 1
ATOM 2327 N N . ILE A 1 287 ? 43.039 0.024 -16.114 1.00 58.44 287 ILE A N 1
ATOM 2328 C CA . ILE A 1 287 ? 43.368 0.738 -17.357 1.00 58.44 287 ILE A CA 1
ATOM 2329 C C . ILE A 1 287 ? 42.547 2.022 -17.541 1.00 58.44 287 ILE A C 1
ATOM 2331 O O . ILE A 1 287 ? 42.981 2.958 -18.219 1.00 58.44 287 ILE A O 1
ATOM 2335 N N . SER A 1 288 ? 41.367 2.098 -16.916 1.00 51.91 288 SER A N 1
ATOM 2336 C CA . SER A 1 288 ? 40.523 3.295 -16.880 1.00 51.91 288 SER A CA 1
ATOM 2337 C C . SER A 1 288 ? 41.294 4.522 -16.392 1.00 51.91 288 SER A C 1
ATOM 2339 O O . SER A 1 288 ? 41.089 5.607 -16.939 1.00 51.91 288 SER A O 1
ATOM 2341 N N . ASN A 1 289 ? 42.231 4.312 -15.459 1.00 53.38 289 ASN A N 1
ATOM 2342 C CA . ASN A 1 289 ? 42.984 5.336 -14.739 1.00 53.38 289 ASN A CA 1
ATOM 2343 C C . ASN A 1 289 ? 44.320 5.700 -15.418 1.00 53.38 289 ASN A C 1
ATOM 2345 O O . ASN A 1 289 ? 45.067 6.526 -14.897 1.00 53.38 289 ASN A O 1
ATOM 2349 N N . LYS A 1 290 ? 44.646 5.105 -16.578 1.00 57.31 290 LYS A N 1
ATOM 2350 C CA . LYS A 1 290 ? 45.823 5.470 -17.386 1.00 57.31 290 LYS A CA 1
ATOM 2351 C C . LYS A 1 290 ? 45.452 6.420 -18.530 1.00 57.31 290 LYS A C 1
ATOM 2353 O O . LYS A 1 290 ? 44.343 6.387 -19.071 1.00 57.31 290 LYS A O 1
ATOM 2358 N N . GLY A 1 291 ? 46.412 7.268 -18.907 1.00 43.84 291 GLY A N 1
ATOM 2359 C CA . GLY A 1 291 ? 46.263 8.267 -19.965 1.00 43.84 291 GLY A CA 1
ATOM 2360 C C . GLY A 1 291 ? 45.930 7.665 -21.336 1.00 43.84 291 GLY A C 1
ATOM 2361 O O . GLY A 1 291 ? 46.201 6.497 -21.622 1.00 43.84 291 GLY A O 1
ATOM 2362 N N . THR A 1 292 ? 45.349 8.481 -22.216 1.00 44.81 292 THR A N 1
ATOM 2363 C CA . THR A 1 292 ? 44.840 8.061 -23.536 1.00 44.81 292 THR A CA 1
ATOM 2364 C C . THR A 1 292 ? 45.905 7.440 -24.449 1.00 44.81 292 THR A C 1
ATOM 2366 O O . THR A 1 292 ? 45.567 6.588 -25.267 1.00 44.81 292 THR A O 1
ATOM 2369 N N . GLY A 1 293 ? 47.186 7.787 -24.280 1.00 43.72 293 GLY A N 1
ATOM 2370 C CA . GLY A 1 293 ? 48.304 7.156 -24.996 1.00 43.72 293 GLY A CA 1
ATOM 2371 C C . GLY A 1 293 ? 48.452 5.657 -24.705 1.00 43.72 293 GLY A C 1
ATOM 2372 O O . GLY A 1 293 ? 48.669 4.872 -25.623 1.00 43.72 293 GLY A O 1
ATOM 2373 N N . PHE A 1 294 ? 48.223 5.236 -23.458 1.00 53.28 294 PHE A N 1
ATOM 2374 C CA . PHE A 1 294 ? 48.319 3.828 -23.053 1.00 53.28 294 PHE A CA 1
ATOM 2375 C C . PHE A 1 294 ? 47.163 2.993 -23.623 1.00 53.28 294 PHE A C 1
ATOM 2377 O O . PHE A 1 294 ? 47.349 1.868 -24.082 1.00 53.28 294 PHE A O 1
ATOM 2384 N N . LYS A 1 295 ? 45.963 3.587 -23.678 1.00 48.56 295 LYS A N 1
ATOM 2385 C CA . LYS A 1 295 ? 44.779 2.983 -24.311 1.00 48.56 295 LYS A CA 1
ATOM 2386 C C . LYS A 1 295 ? 44.980 2.798 -25.823 1.00 48.56 295 LYS A C 1
ATOM 2388 O O . LYS A 1 295 ? 44.543 1.794 -26.374 1.00 48.56 295 LYS A O 1
ATOM 2393 N N . ARG A 1 296 ? 45.682 3.726 -26.490 1.00 45.62 296 ARG A N 1
ATOM 2394 C CA . ARG A 1 296 ? 46.037 3.615 -27.919 1.00 45.62 296 ARG A CA 1
ATOM 2395 C C . ARG A 1 296 ? 47.065 2.514 -28.177 1.00 45.62 296 ARG A C 1
ATOM 2397 O O . ARG A 1 296 ? 46.869 1.742 -29.105 1.00 45.62 296 ARG A O 1
ATOM 2404 N N . LEU A 1 297 ? 48.103 2.395 -27.348 1.00 50.69 297 LEU A N 1
ATOM 2405 C CA . LEU A 1 297 ? 49.097 1.318 -27.462 1.00 50.69 297 LEU A CA 1
ATOM 2406 C C . LEU A 1 297 ? 48.475 -0.073 -27.277 1.00 50.69 297 LEU A C 1
ATOM 2408 O O . LEU A 1 297 ? 48.766 -0.976 -28.059 1.00 50.69 297 LEU A O 1
ATOM 2412 N N . LEU A 1 298 ? 47.545 -0.225 -26.326 1.00 50.88 298 LEU A N 1
ATOM 2413 C CA . LEU A 1 298 ? 46.772 -1.461 -26.180 1.00 50.88 298 LEU A CA 1
ATOM 2414 C C . LEU A 1 298 ? 45.976 -1.795 -27.451 1.00 50.88 298 LEU A C 1
ATOM 2416 O O . LEU A 1 298 ? 45.938 -2.949 -27.870 1.00 50.88 298 LEU A O 1
ATOM 2420 N N . MET A 1 299 ? 45.353 -0.792 -28.076 1.00 48.62 299 MET A N 1
ATOM 2421 C CA . MET A 1 299 ? 44.630 -0.979 -29.337 1.00 48.62 299 MET A CA 1
ATOM 2422 C C . MET A 1 299 ? 45.562 -1.372 -30.485 1.00 48.62 299 MET A C 1
ATOM 2424 O O . MET A 1 299 ? 45.219 -2.276 -31.239 1.00 48.62 299 MET A O 1
ATOM 2428 N N . VAL A 1 300 ? 46.751 -0.769 -30.594 1.00 53.91 300 VAL A N 1
ATOM 2429 C CA . VAL A 1 300 ? 47.758 -1.155 -31.601 1.00 53.91 300 VAL A CA 1
ATOM 2430 C C . VAL A 1 300 ? 48.177 -2.617 -31.419 1.00 53.91 300 VAL A C 1
ATOM 2432 O O . VAL A 1 300 ? 48.099 -3.389 -32.370 1.00 53.91 300 VAL A O 1
ATOM 2435 N N . ALA A 1 301 ? 48.513 -3.034 -30.196 1.00 46.50 301 ALA A N 1
ATOM 2436 C CA . ALA A 1 301 ? 48.878 -4.423 -29.904 1.00 46.50 301 ALA A CA 1
ATOM 2437 C C . ALA A 1 301 ? 47.724 -5.410 -30.160 1.00 46.50 301 ALA A C 1
ATOM 2439 O O . ALA A 1 301 ? 47.943 -6.510 -30.666 1.00 46.50 301 ALA A O 1
ATOM 2440 N N . TYR A 1 302 ? 46.482 -5.012 -29.867 1.00 49.09 302 TYR A N 1
ATOM 2441 C CA . TYR A 1 302 ? 45.297 -5.802 -30.196 1.00 49.09 302 TYR A CA 1
ATOM 2442 C C . TYR A 1 302 ? 45.088 -5.939 -31.714 1.00 49.09 302 TYR A C 1
ATOM 2444 O O . TYR A 1 302 ? 44.779 -7.028 -32.198 1.00 49.09 302 TYR A O 1
ATOM 2452 N N . PHE A 1 303 ? 45.299 -4.874 -32.493 1.00 46.34 303 PHE A N 1
ATOM 2453 C CA . PHE A 1 303 ? 45.215 -4.938 -33.955 1.00 46.34 303 PHE A CA 1
ATOM 2454 C C . PHE A 1 303 ? 46.336 -5.783 -34.570 1.00 46.34 303 PHE A C 1
ATOM 2456 O O . PHE A 1 303 ? 46.066 -6.562 -35.486 1.00 46.34 303 PHE A O 1
ATOM 2463 N N . GLU A 1 304 ? 47.560 -5.703 -34.044 1.00 53.25 304 GLU A N 1
ATOM 2464 C CA . GLU A 1 304 ? 48.660 -6.595 -34.432 1.00 53.25 304 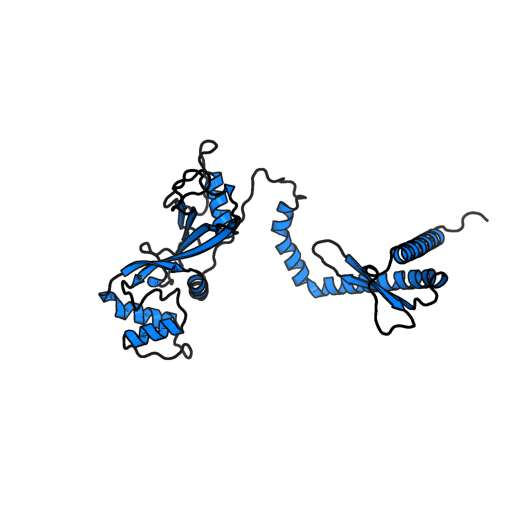GLU A CA 1
ATOM 2465 C C . GLU A 1 304 ? 48.331 -8.060 -34.131 1.00 53.25 304 GLU A C 1
ATOM 2467 O O . GLU A 1 304 ? 48.535 -8.933 -34.977 1.00 53.25 304 GLU A O 1
ATOM 2472 N N . TYR A 1 305 ? 47.753 -8.329 -32.960 1.00 62.41 305 TYR A N 1
ATOM 2473 C CA . TYR A 1 305 ? 47.256 -9.649 -32.588 1.00 62.41 305 TYR A CA 1
ATOM 2474 C C . TYR A 1 305 ? 46.180 -10.156 -33.572 1.00 62.41 305 TYR A C 1
ATOM 2476 O O . TYR A 1 305 ? 46.275 -11.283 -34.065 1.00 62.41 305 TYR A O 1
ATOM 2484 N N . LEU A 1 306 ? 45.192 -9.326 -33.934 1.00 48.66 306 LEU A N 1
ATOM 2485 C CA . LEU A 1 306 ? 44.162 -9.686 -34.918 1.00 48.66 306 LEU A CA 1
ATOM 2486 C C . LEU A 1 306 ? 44.752 -9.959 -36.311 1.00 48.66 306 LEU A C 1
ATOM 2488 O O . LEU A 1 306 ? 44.321 -10.899 -36.984 1.00 48.66 306 LEU A O 1
ATOM 2492 N N . ALA A 1 307 ? 45.742 -9.171 -36.738 1.00 52.72 307 ALA A N 1
ATOM 2493 C CA . ALA A 1 307 ? 46.443 -9.367 -38.006 1.00 52.72 307 ALA A CA 1
ATOM 2494 C C . ALA A 1 307 ? 47.224 -10.694 -38.024 1.00 52.72 307 ALA A C 1
ATOM 2496 O O . ALA A 1 307 ? 47.137 -11.455 -38.988 1.00 52.72 307 ALA A O 1
ATOM 2497 N N . GLN A 1 308 ? 47.909 -11.034 -36.927 1.00 64.19 308 GLN A N 1
ATOM 2498 C CA . GLN A 1 308 ? 48.607 -12.315 -36.770 1.00 64.19 308 GLN A CA 1
ATOM 2499 C C . GLN A 1 308 ? 47.638 -13.508 -36.729 1.00 64.19 308 GLN A C 1
ATOM 2501 O O . GLN A 1 308 ? 47.933 -14.565 -37.292 1.00 64.19 308 GLN A O 1
ATOM 2506 N N . LYS A 1 309 ? 46.459 -13.344 -36.114 1.00 58.00 309 LYS A N 1
ATOM 2507 C CA . LYS A 1 309 ? 45.413 -14.379 -36.064 1.00 58.00 309 LYS A CA 1
ATOM 2508 C C . LYS A 1 309 ? 44.810 -14.650 -37.448 1.00 58.00 309 LYS A C 1
ATOM 2510 O O . LYS A 1 309 ? 44.628 -15.816 -37.797 1.00 58.00 309 LYS A O 1
ATOM 2515 N N . LYS A 1 310 ? 44.580 -13.602 -38.256 1.00 50.75 310 LYS A N 1
ATOM 2516 C CA . LYS A 1 310 ? 44.150 -13.720 -39.665 1.00 50.75 310 LYS A CA 1
ATOM 2517 C C . LYS A 1 310 ? 45.204 -14.389 -40.554 1.00 50.75 310 LYS A C 1
ATOM 2519 O O . LYS A 1 310 ? 44.852 -15.236 -41.365 1.00 50.75 310 LYS A O 1
ATOM 2524 N N . ASN A 1 311 ? 46.490 -14.087 -40.368 1.00 47.69 311 ASN A N 1
ATOM 2525 C CA . ASN A 1 311 ? 47.564 -14.707 -41.157 1.00 47.69 311 ASN A CA 1
ATOM 2526 C C . ASN A 1 311 ? 47.786 -16.195 -40.833 1.00 47.69 311 ASN A C 1
ATOM 2528 O O . ASN A 1 311 ? 48.196 -16.948 -41.706 1.00 47.69 311 ASN A O 1
ATOM 2532 N N . LYS A 1 312 ? 47.457 -16.660 -39.619 1.00 48.94 312 LYS A N 1
ATOM 2533 C CA . LYS A 1 312 ? 47.457 -18.099 -39.282 1.00 48.94 312 LYS A CA 1
ATOM 2534 C C . LYS A 1 312 ? 46.290 -18.888 -39.897 1.00 48.94 312 LYS A C 1
ATOM 2536 O O . LYS A 1 312 ? 46.305 -20.112 -39.828 1.00 48.94 312 LYS A O 1
ATOM 2541 N N . THR A 1 313 ? 45.279 -18.219 -40.458 1.00 39.56 313 THR A N 1
ATOM 2542 C CA . THR A 1 313 ? 44.076 -18.856 -41.032 1.00 39.56 313 THR A CA 1
ATOM 2543 C C . THR A 1 313 ? 44.048 -18.885 -42.563 1.00 39.56 313 THR A C 1
ATOM 2545 O O . THR A 1 313 ? 43.112 -19.444 -43.127 1.00 39.56 313 THR A O 1
ATOM 2548 N N . ILE A 1 314 ? 45.065 -18.343 -43.242 1.00 36.94 314 ILE A N 1
ATOM 2549 C CA . ILE A 1 314 ? 45.223 -18.460 -44.698 1.00 36.94 314 ILE A CA 1
ATOM 2550 C C . ILE A 1 314 ? 46.219 -19.602 -44.958 1.00 36.94 314 ILE A C 1
ATOM 2552 O O . ILE A 1 314 ? 47.393 -19.454 -44.620 1.00 36.94 314 ILE A O 1
ATOM 2556 N N . PRO A 1 315 ? 45.798 -20.755 -45.515 1.00 37.94 315 PRO A N 1
ATOM 2557 C CA . PRO A 1 315 ? 46.740 -21.757 -45.994 1.00 37.94 315 PRO A CA 1
ATOM 2558 C C . PRO A 1 315 ? 47.576 -21.134 -47.113 1.00 37.94 315 PRO A C 1
ATOM 2560 O O . PRO A 1 315 ? 47.012 -20.495 -48.001 1.00 37.94 315 PRO A O 1
ATOM 2563 N N . ASN A 1 316 ? 48.895 -21.339 -47.081 1.00 43.12 316 ASN A N 1
ATOM 2564 C CA . ASN A 1 316 ? 49.781 -21.046 -48.205 1.00 43.12 316 ASN A CA 1
ATOM 2565 C C . ASN A 1 316 ? 49.251 -21.751 -49.464 1.00 43.12 316 ASN A C 1
ATOM 2567 O O . ASN A 1 316 ? 49.476 -22.942 -49.664 1.00 43.12 316 ASN A O 1
ATOM 2571 N N . PHE A 1 317 ? 48.538 -21.009 -50.303 1.00 39.31 317 PHE A N 1
ATOM 2572 C CA . PHE A 1 317 ? 48.407 -21.297 -51.718 1.00 39.31 317 PHE A CA 1
ATOM 2573 C C . PHE A 1 317 ? 49.319 -20.303 -52.436 1.00 39.31 317 PHE A C 1
ATOM 2575 O O . PHE A 1 317 ? 49.257 -19.110 -52.143 1.00 39.31 317 PHE A O 1
ATOM 2582 N N . TRP A 1 318 ? 50.118 -20.836 -53.363 1.00 39.81 318 TRP A N 1
ATOM 2583 C CA . TRP A 1 318 ? 51.134 -20.198 -54.215 1.00 39.81 318 TRP A CA 1
ATOM 2584 C C . TRP A 1 318 ? 52.591 -20.292 -53.716 1.00 39.81 318 TRP A C 1
ATOM 2586 O O . TRP A 1 318 ? 53.093 -19.404 -53.035 1.00 39.81 318 TRP A O 1
ATOM 2596 N N . ASN A 1 319 ? 53.202 -21.394 -54.184 1.00 35.91 319 ASN A N 1
ATOM 2597 C CA . ASN A 1 319 ? 54.612 -21.739 -54.442 1.00 35.91 319 ASN A CA 1
ATOM 2598 C C . ASN A 1 319 ? 55.632 -21.720 -53.303 1.00 35.91 319 ASN A C 1
ATOM 2600 O O . ASN A 1 319 ? 56.161 -20.638 -52.973 1.00 35.91 319 ASN A O 1
#

Mean predicted aligned error: 15.62 Å

Radius of gyration: 31.7 Å; Cα contacts (8 Å, |Δi|>4): 430; chains: 1; bounding box: 77×48×90 Å